Protein AF-A0A496WVK1-F1 (afdb_monomer)

Radius of gyration: 21.75 Å; Cα contacts (8 Å, |Δi|>4): 248; chains: 1; bounding box: 49×42×59 Å

pLDDT: mean 93.52, std 5.77, range [60.56, 98.62]

Foldseek 3Di:
DDPLVVLLVDLVQAQLLVLLVLLCFLPVDCCCLDPPNQAAADDDDDPNSQSPHDPVSSVVSSVSSSVSVVVVVVPRDGPHLQDALVVVQSSVCRSNNHRDDSVVSVVVSVVSVVDPLEAQAADDDDPPDEAEQEAQAPVSVSVVRNCVNNVHHYDYDHPDPDHHPPVVVPPDPPDKDPQFPQVVDRPVDDDDDPDRID

Mean predicted aligned error: 5.7 Å

Secondary structure (DSSP, 8-state):
--HHHHHHHHHHHS-HHHHHHHHHHHH--GGGGSTTS-PPPPPTTS--TTTT--HHHHHHHHHHHHHHHHHHHTTPPPSSSS--HHHHHHHHHHHHTSPPPTTHHHH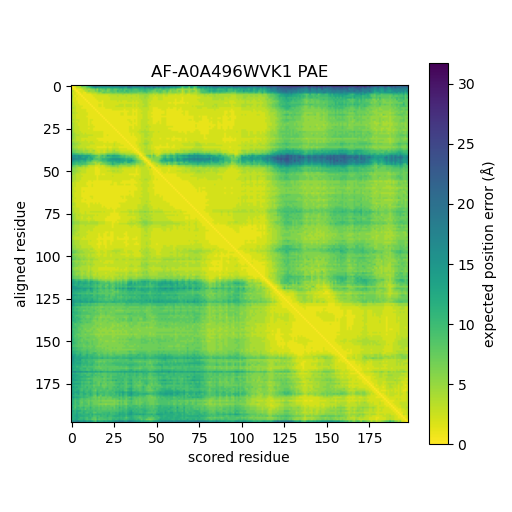HHHHTT-S-SS--SPPP--TT--EEEE--SHHHHHHHHHHHHHT--EEEE-SSSSS-THHHH--STT---SS-TTTSS-TTS----SSS--

Nearest PDB structures (foldseek):
  2ylr-assembly1_A  TM=8.851E-01  e=5.943E-02  Thermobifida fusca
  4d03-assembly1_A  TM=8.735E-01  e=8.481E-02  Thermobifida fusca
  2ylw-assembly1_A  TM=8.736E-01  e=9.549E-02  Thermobifida fusca
  4fwj-assembly1_A  TM=2.756E-01  e=4.164E-02  Homo sapiens

Solvent-accessible surface area (backbone atoms only — not comparable to full-atom values): 11545 Å² total; per-residue (Å²): 132,56,71,67,56,53,50,52,59,51,46,75,73,45,42,40,34,57,44,40,52,50,38,30,28,48,64,53,47,64,65,54,67,32,84,93,55,55,28,43,53,63,76,80,94,63,90,41,45,57,16,81,55,56,70,70,58,50,47,52,53,37,56,51,34,53,53,50,52,51,42,38,76,73,66,47,70,59,60,38,81,75,64,50,43,69,52,42,23,53,50,45,19,31,51,52,33,45,90,52,62,72,75,51,7,60,56,48,36,46,74,72,59,76,41,77,82,55,51,83,58,75,52,93,70,64,92,91,56,66,46,78,38,79,37,40,19,74,66,36,47,55,50,51,54,32,33,55,52,18,64,44,53,67,47,78,47,54,94,58,98,64,62,50,41,68,67,60,77,54,74,57,94,85,62,63,47,94,53,48,41,90,73,66,55,55,86,82,58,80,74,93,70,94,49,64,56,83

Sequence (198 aa):
MTQDTKLAEAVAVANVPTLLMVLVQLTGDKRWLQDPYRVRRAGGTGDNDTGGLDESIQKEIRDAALEAIAAWQAGKPVALPDPSNDELVEMLTVAMGETVPQEYGEMTAAQLGQTPMLWDEKIDVPEGFNVVVIGAGVSGLASAVNLQAAGVPFTVLERRSDVAGVWQDNRYPGAGVDTPNHLYSYSFAPYDWSAYFV

Structure (mmCIF, N/CA/C/O backbone):
data_AF-A0A496WVK1-F1
#
_entry.id   AF-A0A496WVK1-F1
#
loop_
_atom_site.group_PDB
_atom_site.id
_atom_site.type_symbol
_atom_site.label_atom_id
_atom_site.label_alt_id
_atom_site.label_comp_id
_atom_site.label_asym_id
_atom_site.label_entity_id
_atom_site.label_seq_id
_atom_site.pdbx_PDB_ins_code
_atom_site.Cartn_x
_atom_site.Cartn_y
_atom_site.Cartn_z
_atom_site.occupancy
_atom_site.B_iso_or_equiv
_atom_site.auth_seq_id
_atom_site.auth_comp_id
_atom_site.auth_asym_id
_atom_site.auth_atom_id
_atom_site.pdbx_PDB_model_num
ATOM 1 N N . MET A 1 1 ? 24.274 -20.118 -9.160 1.00 60.56 1 MET A N 1
ATOM 2 C CA . MET A 1 1 ? 23.648 -18.904 -9.721 1.00 60.56 1 MET A CA 1
ATOM 3 C C . MET A 1 1 ? 24.138 -17.717 -8.913 1.00 60.56 1 MET A C 1
ATOM 5 O O . MET A 1 1 ? 23.952 -17.739 -7.699 1.00 60.56 1 MET A O 1
ATOM 9 N N . THR A 1 2 ? 24.844 -16.767 -9.531 1.00 83.75 2 THR A N 1
ATOM 10 C CA . THR A 1 2 ? 25.296 -15.547 -8.836 1.00 83.75 2 THR A CA 1
ATOM 11 C C . THR A 1 2 ? 24.099 -14.639 -8.554 1.00 83.75 2 THR A C 1
ATOM 13 O O . THR A 1 2 ? 23.063 -14.782 -9.204 1.00 83.75 2 THR A O 1
ATOM 16 N N . GLN A 1 3 ? 24.223 -13.729 -7.586 1.00 81.56 3 GLN A N 1
ATOM 17 C CA . GLN A 1 3 ? 23.179 -12.749 -7.267 1.00 81.56 3 GLN A CA 1
ATOM 18 C C . GLN A 1 3 ? 22.789 -11.918 -8.501 1.00 81.56 3 GLN A C 1
ATOM 20 O O . GLN A 1 3 ? 21.603 -11.782 -8.783 1.00 81.56 3 GLN A O 1
ATOM 25 N N . ASP A 1 4 ? 23.777 -11.507 -9.298 1.00 82.81 4 ASP A N 1
ATOM 26 C CA . ASP A 1 4 ? 23.571 -10.751 -10.540 1.00 82.81 4 ASP A CA 1
ATOM 27 C C . ASP A 1 4 ? 22.762 -11.535 -11.581 1.00 82.81 4 ASP A C 1
ATOM 29 O O . ASP A 1 4 ? 21.875 -10.985 -12.228 1.00 82.81 4 ASP A O 1
ATOM 33 N N . THR A 1 5 ? 23.011 -12.846 -11.700 1.00 88.88 5 THR A N 1
ATOM 34 C CA . THR A 1 5 ? 22.237 -13.707 -12.610 1.00 88.88 5 THR A CA 1
ATOM 35 C C . THR A 1 5 ? 20.783 -13.803 -12.149 1.00 88.88 5 THR A C 1
ATOM 37 O O . THR A 1 5 ? 19.876 -13.704 -12.968 1.00 88.88 5 THR A O 1
ATOM 40 N N . LYS A 1 6 ? 20.546 -13.929 -10.831 1.00 92.69 6 LYS A N 1
ATOM 41 C CA . LYS A 1 6 ? 19.180 -13.975 -10.285 1.00 92.69 6 LYS A CA 1
ATOM 42 C C . LYS A 1 6 ? 18.420 -12.679 -10.547 1.00 92.69 6 LYS A C 1
ATOM 44 O O . LYS A 1 6 ? 17.241 -12.725 -10.876 1.00 92.69 6 LYS A O 1
ATOM 49 N N . LEU A 1 7 ? 19.086 -11.537 -10.370 1.00 93.25 7 LEU A N 1
ATOM 50 C CA . LEU A 1 7 ? 18.474 -10.233 -10.591 1.00 93.25 7 LEU A CA 1
ATOM 51 C C . LEU A 1 7 ? 18.097 -10.052 -12.065 1.00 93.25 7 LEU A C 1
ATOM 53 O O . LEU A 1 7 ? 16.975 -9.651 -12.356 1.00 93.25 7 LEU A O 1
ATOM 57 N N . ALA A 1 8 ? 18.998 -10.400 -12.986 1.00 94.38 8 ALA A N 1
ATOM 58 C CA . ALA A 1 8 ? 18.724 -10.325 -14.417 1.00 94.38 8 ALA A CA 1
ATOM 59 C C . ALA A 1 8 ? 17.541 -11.218 -14.832 1.00 94.38 8 ALA A C 1
ATOM 61 O O . ALA A 1 8 ? 16.657 -10.763 -15.554 1.00 94.38 8 ALA A O 1
ATOM 62 N N . GLU A 1 9 ? 17.482 -12.459 -14.337 1.00 95.75 9 GLU A N 1
ATOM 63 C CA . GLU A 1 9 ? 16.356 -13.371 -14.583 1.00 95.75 9 GLU A CA 1
ATOM 64 C C . GLU A 1 9 ? 15.035 -12.825 -14.024 1.00 95.75 9 GLU A C 1
ATOM 66 O O . GLU A 1 9 ? 14.008 -12.901 -14.697 1.00 95.75 9 GLU A O 1
ATOM 71 N N . ALA A 1 10 ? 15.057 -12.226 -12.829 1.00 95.50 10 ALA A N 1
ATOM 72 C CA . ALA A 1 10 ? 13.874 -11.619 -12.224 1.00 95.50 10 ALA A CA 1
ATOM 73 C C . ALA A 1 10 ? 13.378 -10.399 -13.019 1.00 95.50 10 ALA A C 1
ATOM 75 O O . ALA A 1 10 ? 12.187 -10.294 -13.305 1.00 95.50 10 ALA A O 1
ATOM 76 N N . VAL A 1 11 ? 14.279 -9.498 -13.427 1.00 96.94 11 VAL A N 1
ATOM 77 C CA . VAL A 1 11 ? 13.929 -8.307 -14.223 1.00 96.94 11 VAL A CA 1
ATOM 78 C C . VAL A 1 11 ? 13.421 -8.696 -15.617 1.00 96.94 11 VAL A C 1
ATOM 80 O O . VAL A 1 11 ? 12.520 -8.044 -16.145 1.00 96.94 11 VAL A O 1
ATOM 83 N N . ALA A 1 12 ? 13.931 -9.784 -16.201 1.00 95.31 12 ALA A N 1
ATOM 84 C CA . ALA A 1 12 ? 13.513 -10.257 -17.521 1.00 95.31 12 ALA A CA 1
ATOM 85 C C . ALA A 1 12 ? 12.020 -10.621 -17.600 1.00 95.31 12 ALA A C 1
ATOM 87 O O . ALA A 1 12 ? 11.415 -10.469 -18.661 1.00 95.31 12 ALA A O 1
ATOM 88 N N . VAL A 1 13 ? 11.430 -11.072 -16.489 1.00 94.62 13 VAL A N 1
ATOM 89 C CA . VAL A 1 13 ? 10.008 -11.449 -16.397 1.00 94.62 13 VAL A CA 1
ATOM 90 C C . VAL A 1 13 ? 9.167 -10.446 -15.607 1.00 94.62 13 VAL A C 1
ATOM 92 O O . VAL A 1 13 ? 7.970 -10.651 -15.443 1.00 94.62 13 VAL A O 1
ATOM 95 N N . ALA A 1 14 ? 9.769 -9.363 -15.113 1.00 96.38 14 ALA A N 1
ATOM 96 C CA . ALA A 1 14 ? 9.057 -8.366 -14.331 1.00 96.38 14 ALA A CA 1
ATOM 97 C C . ALA A 1 14 ? 8.072 -7.548 -15.184 1.00 96.38 14 ALA A C 1
ATOM 99 O O . ALA A 1 14 ? 8.270 -7.328 -16.389 1.00 96.38 14 ALA A O 1
ATOM 100 N N . ASN A 1 15 ? 7.030 -7.071 -14.504 1.00 96.31 15 ASN A N 1
ATOM 101 C CA . ASN A 1 15 ? 5.984 -6.213 -15.041 1.00 96.31 15 ASN A CA 1
ATOM 102 C C . ASN A 1 15 ? 6.563 -4.859 -15.491 1.00 96.31 15 ASN A C 1
ATOM 104 O O . ASN A 1 15 ? 7.097 -4.095 -14.684 1.00 96.31 15 ASN A O 1
ATOM 108 N N . VAL A 1 16 ? 6.457 -4.555 -16.784 1.00 97.31 16 VAL A N 1
ATOM 109 C CA . VAL A 1 16 ? 7.048 -3.361 -17.408 1.00 97.31 16 VAL A CA 1
ATOM 110 C C . VAL A 1 16 ? 6.474 -2.048 -16.847 1.00 97.31 16 VAL A C 1
ATOM 112 O O . VAL A 1 16 ? 7.280 -1.178 -16.506 1.00 97.31 16 VAL A O 1
ATOM 115 N N . PRO A 1 17 ? 5.144 -1.883 -16.674 1.00 96.94 17 PRO A N 1
ATOM 116 C CA . PRO A 1 17 ? 4.585 -0.707 -16.000 1.00 96.94 17 PRO A CA 1
ATOM 117 C C . PRO A 1 17 ? 5.191 -0.446 -14.615 1.00 96.94 17 PRO A C 1
ATOM 119 O O . PRO A 1 17 ? 5.529 0.690 -14.290 1.00 96.94 17 PRO A O 1
ATOM 122 N N . THR A 1 18 ? 5.404 -1.498 -13.821 1.00 96.06 18 THR A N 1
ATOM 123 C CA . THR A 1 18 ? 6.028 -1.382 -12.495 1.00 96.06 18 THR A CA 1
ATOM 124 C C . THR A 1 18 ? 7.499 -0.976 -12.599 1.00 96.06 18 THR A C 1
ATOM 126 O O . THR A 1 18 ? 7.950 -0.097 -11.865 1.00 96.06 18 THR A O 1
ATOM 129 N N . LEU A 1 19 ? 8.256 -1.558 -13.538 1.00 98.12 19 LEU A N 1
ATOM 130 C CA . LEU A 1 19 ? 9.661 -1.195 -13.755 1.00 98.12 19 LEU A CA 1
ATOM 131 C C . LEU A 1 19 ? 9.838 0.278 -14.145 1.00 98.12 19 LEU A C 1
ATOM 133 O O . LEU A 1 19 ? 10.807 0.897 -13.711 1.00 98.12 19 LEU A O 1
ATOM 137 N N . LEU A 1 20 ? 8.906 0.861 -14.907 1.00 98.12 20 LEU A N 1
ATOM 138 C CA . LEU A 1 20 ? 8.919 2.299 -15.197 1.00 98.12 20 LEU A CA 1
ATOM 139 C C . LEU A 1 20 ? 8.825 3.132 -13.914 1.00 98.12 20 LEU A C 1
ATOM 141 O O . LEU A 1 20 ? 9.569 4.096 -13.756 1.00 98.12 20 LEU A O 1
ATOM 145 N N . MET A 1 21 ? 7.962 2.745 -12.971 1.00 97.62 21 MET A N 1
ATOM 146 C CA . MET A 1 21 ? 7.818 3.463 -11.698 1.00 97.62 21 MET A CA 1
ATOM 147 C C . MET A 1 21 ? 9.074 3.337 -10.832 1.00 97.62 21 MET A C 1
ATOM 149 O O . MET A 1 21 ? 9.538 4.328 -10.267 1.00 97.62 21 MET A O 1
ATOM 153 N N . VAL A 1 22 ? 9.673 2.142 -10.799 1.00 97.50 22 VAL A N 1
ATOM 154 C CA . VAL A 1 22 ? 10.958 1.892 -10.128 1.00 97.50 22 VAL A CA 1
ATOM 155 C C . VAL A 1 22 ? 12.064 2.754 -10.739 1.00 97.50 22 VAL A C 1
ATOM 157 O O . VAL A 1 22 ? 12.834 3.373 -10.009 1.00 97.50 22 VAL A O 1
ATOM 160 N N . LEU A 1 23 ? 12.132 2.850 -12.068 1.00 98.50 23 LEU A N 1
ATOM 161 C CA . LEU A 1 23 ? 13.090 3.710 -12.761 1.00 98.50 23 LEU A CA 1
ATOM 162 C C . LEU A 1 23 ? 12.919 5.178 -12.374 1.00 98.50 23 LEU A C 1
ATOM 164 O O . LEU A 1 23 ? 13.911 5.833 -12.052 1.00 98.50 23 LEU A O 1
ATOM 168 N N . VAL A 1 24 ? 11.686 5.686 -12.356 1.00 98.38 24 VAL A N 1
ATOM 169 C CA . VAL A 1 24 ? 11.399 7.065 -11.934 1.00 98.38 24 VAL A CA 1
ATOM 170 C C . VAL A 1 24 ? 11.858 7.299 -10.495 1.00 98.38 24 VAL A C 1
ATOM 172 O O . VAL A 1 24 ? 12.548 8.284 -10.248 1.00 98.38 24 VAL A O 1
ATOM 175 N N . GLN A 1 25 ? 11.572 6.389 -9.560 1.00 97.69 25 GLN A N 1
ATOM 176 C CA . GLN A 1 25 ? 12.007 6.539 -8.165 1.00 97.69 25 GLN A CA 1
ATOM 177 C C . GLN A 1 25 ? 13.529 6.459 -7.996 1.00 97.69 25 GLN A C 1
ATOM 179 O O . GLN A 1 25 ? 14.140 7.323 -7.365 1.00 97.69 25 GLN A O 1
ATOM 184 N N . LEU A 1 26 ? 14.170 5.440 -8.576 1.00 98.38 26 LEU A N 1
ATOM 185 C CA . LEU A 1 26 ? 15.608 5.216 -8.410 1.00 98.38 26 LEU A CA 1
ATOM 186 C C . LEU A 1 26 ? 16.454 6.287 -9.104 1.00 98.38 26 LEU A C 1
ATOM 188 O O . LEU A 1 26 ? 17.534 6.624 -8.619 1.00 98.38 26 LEU A O 1
ATOM 192 N N . THR A 1 27 ? 15.993 6.814 -10.241 1.00 98.25 27 THR A N 1
ATOM 193 C CA . THR A 1 27 ? 16.792 7.724 -11.078 1.00 98.25 27 THR A CA 1
ATOM 194 C C . THR A 1 27 ? 16.335 9.178 -11.035 1.00 98.25 27 THR A C 1
ATOM 196 O O . THR A 1 27 ? 17.141 10.058 -11.329 1.00 98.25 27 THR A O 1
ATOM 199 N N . GLY A 1 28 ? 15.076 9.443 -10.674 1.00 97.75 28 GLY A N 1
ATOM 200 C CA . GLY A 1 28 ? 14.452 10.766 -10.758 1.00 97.75 28 GLY A CA 1
ATOM 201 C C . GLY A 1 28 ? 14.131 11.195 -12.194 1.00 97.75 28 GLY A C 1
ATOM 202 O O . GLY A 1 28 ? 13.670 12.312 -12.420 1.00 97.75 28 GLY A O 1
ATOM 203 N N . ASP A 1 29 ? 14.385 10.334 -13.181 1.00 97.81 29 ASP A N 1
ATOM 204 C CA . ASP A 1 29 ? 14.270 10.673 -14.591 1.00 97.81 29 ASP A CA 1
ATOM 205 C C . ASP A 1 29 ? 12.818 10.566 -1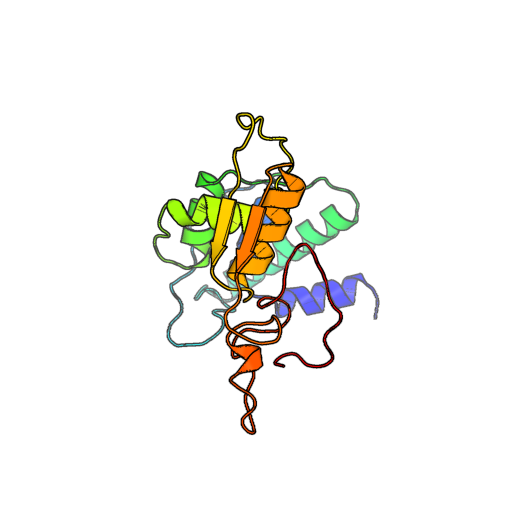5.072 1.00 97.81 29 ASP A C 1
ATOM 207 O O . ASP A 1 29 ? 12.285 9.484 -15.320 1.00 97.81 29 ASP A O 1
ATOM 211 N N . LYS A 1 30 ? 12.162 11.716 -15.230 1.00 97.19 30 LYS A N 1
ATOM 212 C CA . LYS A 1 30 ? 10.762 11.788 -15.669 1.00 97.19 30 LYS A CA 1
ATOM 213 C C . LYS A 1 30 ? 10.573 11.421 -17.147 1.00 97.19 30 LYS A C 1
ATOM 215 O O . LYS A 1 30 ? 9.428 11.303 -17.580 1.00 97.19 30 LYS A O 1
ATOM 220 N N . ARG A 1 31 ? 11.639 11.183 -17.934 1.00 97.50 31 ARG A N 1
ATOM 221 C CA . ARG A 1 31 ? 11.491 10.731 -19.334 1.00 97.50 31 ARG A CA 1
ATOM 222 C C . ARG A 1 31 ? 10.723 9.414 -19.438 1.00 97.50 31 ARG A C 1
ATOM 224 O O . ARG A 1 31 ? 10.000 9.221 -20.406 1.00 97.50 31 ARG A O 1
ATOM 231 N N . TRP A 1 32 ? 10.825 8.554 -18.423 1.00 98.00 32 TRP A N 1
ATOM 232 C CA . TRP A 1 32 ? 10.111 7.276 -18.341 1.00 98.00 32 TRP A CA 1
ATOM 233 C C . TRP A 1 32 ? 8.583 7.427 -18.248 1.00 98.00 32 TRP A C 1
ATOM 235 O O . TRP A 1 32 ? 7.862 6.459 -18.456 1.00 98.00 32 TRP A O 1
ATOM 245 N N . LEU A 1 33 ? 8.078 8.634 -17.969 1.00 97.44 33 LEU A N 1
ATOM 246 C CA . LEU A 1 33 ? 6.646 8.952 -17.942 1.00 97.44 33 LEU A CA 1
ATOM 247 C C . LEU A 1 33 ? 6.119 9.485 -19.287 1.00 97.44 33 LEU A C 1
ATOM 249 O O . LEU A 1 33 ? 4.929 9.767 -19.428 1.00 97.44 33 LEU A O 1
ATOM 253 N N . GLN A 1 34 ? 6.997 9.646 -20.278 1.00 97.12 34 GLN A N 1
ATOM 254 C CA . GLN A 1 34 ? 6.694 10.270 -21.565 1.00 97.12 34 GLN A CA 1
ATOM 255 C C . GLN A 1 34 ? 6.785 9.257 -22.710 1.00 97.12 34 GLN A C 1
ATOM 257 O O . GLN A 1 34 ? 7.263 8.136 -22.538 1.00 97.12 34 GLN A O 1
ATOM 262 N N . ASP A 1 35 ? 6.325 9.646 -23.900 1.00 95.88 35 ASP A N 1
ATOM 263 C CA . ASP A 1 35 ? 6.526 8.831 -25.100 1.00 95.88 35 ASP A CA 1
ATOM 264 C C . ASP A 1 35 ? 8.032 8.616 -25.358 1.00 95.88 35 ASP A C 1
ATOM 266 O O . ASP A 1 35 ? 8.825 9.546 -25.180 1.00 95.88 35 ASP A O 1
ATOM 270 N N . PRO A 1 36 ? 8.453 7.411 -25.785 1.00 96.25 36 PRO A N 1
ATOM 271 C CA . PRO A 1 36 ? 7.626 6.284 -26.231 1.00 96.25 36 PRO A CA 1
ATOM 272 C C . PRO A 1 36 ? 7.240 5.280 -25.120 1.00 96.25 36 PRO A C 1
ATOM 274 O O . PRO A 1 36 ? 6.760 4.192 -25.428 1.00 96.25 36 PRO A O 1
ATOM 277 N N . TYR A 1 37 ? 7.446 5.607 -23.841 1.00 97.00 37 TYR A N 1
ATOM 278 C CA . TYR A 1 37 ? 7.278 4.684 -22.707 1.00 97.00 37 TYR A CA 1
ATOM 279 C C . TYR A 1 37 ? 5.865 4.652 -22.111 1.00 97.00 37 TYR A C 1
ATOM 281 O O . TYR A 1 37 ? 5.611 3.892 -21.176 1.00 97.00 37 TYR A O 1
ATOM 289 N N . ARG A 1 38 ? 4.929 5.460 -22.624 1.00 94.38 38 ARG A N 1
ATOM 290 C CA . ARG A 1 38 ? 3.556 5.501 -22.107 1.00 94.38 38 ARG A CA 1
ATOM 291 C C . ARG A 1 38 ? 2.847 4.166 -22.322 1.00 94.38 38 ARG A C 1
ATOM 293 O O . ARG A 1 38 ? 2.575 3.758 -23.451 1.00 94.38 38 ARG A O 1
ATOM 300 N N . VAL A 1 39 ? 2.505 3.525 -21.210 1.00 93.94 39 VAL A N 1
ATOM 301 C CA . VAL A 1 39 ? 1.770 2.260 -21.169 1.00 93.94 39 VAL A CA 1
ATOM 302 C C . VAL A 1 39 ? 0.366 2.437 -21.744 1.00 93.94 39 VAL A C 1
ATOM 304 O O . VAL A 1 39 ? -0.286 3.472 -21.586 1.00 93.94 39 VAL A O 1
ATOM 307 N N . ARG A 1 40 ? -0.112 1.397 -22.423 1.00 90.81 40 ARG A N 1
ATOM 308 C CA . ARG A 1 40 ? -1.493 1.293 -22.890 1.00 90.81 40 ARG A CA 1
ATOM 309 C C . ARG A 1 40 ? -2.338 0.613 -21.823 1.00 90.81 40 ARG A C 1
ATOM 311 O O . ARG A 1 40 ? -1.885 -0.325 -21.166 1.00 90.81 40 ARG A O 1
ATOM 318 N N . ARG A 1 41 ? -3.588 1.060 -21.701 1.00 84.62 41 ARG A N 1
ATOM 319 C CA . ARG A 1 41 ? -4.567 0.444 -20.807 1.00 84.62 41 ARG A CA 1
ATOM 320 C C . ARG A 1 41 ? -4.656 -1.059 -21.075 1.00 84.62 41 ARG A C 1
ATOM 322 O O . ARG A 1 41 ? -4.808 -1.476 -22.226 1.00 84.62 41 ARG A O 1
ATOM 329 N N . ALA A 1 42 ? -4.582 -1.848 -20.008 1.00 78.38 42 ALA A N 1
ATOM 330 C CA . ALA A 1 42 ? -4.704 -3.294 -20.083 1.00 78.38 42 ALA A CA 1
ATOM 331 C C . ALA A 1 42 ? -6.046 -3.698 -20.718 1.00 78.38 42 ALA A C 1
ATOM 333 O O . ALA A 1 42 ? -7.102 -3.161 -20.377 1.00 78.38 42 ALA A O 1
ATOM 334 N N . GLY A 1 43 ? -6.012 -4.659 -21.641 1.00 74.56 43 GLY A N 1
ATOM 335 C CA . GLY A 1 43 ? -7.214 -5.330 -22.127 1.00 74.56 43 GLY A CA 1
ATOM 336 C C . GLY A 1 43 ? -7.476 -6.601 -21.319 1.00 74.56 43 GLY A C 1
ATOM 337 O O . GLY A 1 43 ? -6.593 -7.448 -21.213 1.00 74.56 43 GLY A O 1
ATOM 338 N N . GLY A 1 44 ? -8.692 -6.773 -20.796 1.00 76.06 44 GLY A N 1
ATOM 339 C CA . GLY A 1 44 ? -9.076 -7.979 -20.050 1.00 76.06 44 GLY A CA 1
ATOM 340 C C . GLY A 1 44 ? -8.597 -7.983 -18.593 1.00 76.06 44 GLY A C 1
ATOM 341 O O . GLY A 1 44 ? -8.414 -6.929 -17.998 1.00 76.06 44 GLY A O 1
ATOM 342 N N . THR A 1 45 ? -8.448 -9.175 -18.009 1.00 72.81 45 THR A N 1
ATOM 343 C CA . THR A 1 45 ? -8.140 -9.386 -16.578 1.00 72.81 45 THR A CA 1
ATOM 344 C C . THR A 1 45 ? -6.693 -9.829 -16.320 1.00 72.81 45 THR A C 1
ATOM 346 O O . THR A 1 45 ? -6.429 -10.451 -15.298 1.00 72.81 45 THR A O 1
ATOM 349 N N . GLY A 1 46 ? -5.779 -9.622 -17.274 1.00 75.69 46 GLY A N 1
ATOM 350 C CA . GLY A 1 46 ? -4.364 -9.990 -17.124 1.00 75.69 46 GLY A CA 1
ATOM 351 C C . GLY A 1 46 ? -3.530 -8.889 -16.462 1.00 75.69 46 GLY A C 1
ATOM 352 O O . GLY A 1 46 ? -3.932 -7.729 -16.459 1.00 75.69 46 GLY A O 1
ATOM 353 N N . ASP A 1 47 ? -2.329 -9.240 -15.996 1.00 78.81 47 ASP A N 1
ATOM 354 C CA . ASP A 1 47 ? -1.447 -8.376 -15.183 1.00 78.81 47 ASP A CA 1
ATOM 355 C C . ASP A 1 47 ? -0.780 -7.213 -15.952 1.00 78.81 47 ASP A C 1
ATOM 357 O O . ASP A 1 47 ? -0.030 -6.419 -15.388 1.00 78.81 47 ASP A O 1
ATOM 361 N N . ASN A 1 48 ? -1.066 -7.074 -17.252 1.00 88.00 48 ASN A N 1
ATOM 362 C CA . ASN A 1 48 ? -0.492 -6.051 -18.135 1.00 88.00 48 ASN A CA 1
ATOM 363 C C . ASN A 1 48 ? 1.049 -6.033 -18.153 1.00 88.00 48 ASN A C 1
ATOM 365 O O . ASN A 1 48 ? 1.663 -4.970 -18.243 1.00 88.00 48 ASN A O 1
ATOM 369 N N . ASP A 1 49 ? 1.680 -7.209 -18.103 1.00 91.81 49 ASP A N 1
ATOM 370 C CA . ASP A 1 49 ? 3.136 -7.347 -17.942 1.00 91.81 49 ASP A CA 1
ATOM 371 C C . ASP A 1 49 ? 3.977 -6.602 -18.975 1.00 91.81 49 ASP A C 1
ATOM 373 O O . ASP A 1 49 ? 5.103 -6.204 -18.684 1.00 91.81 49 ASP A O 1
ATOM 377 N N . THR A 1 50 ? 3.447 -6.391 -20.177 1.00 93.81 50 THR A N 1
ATOM 378 C CA . THR A 1 50 ? 4.144 -5.700 -21.269 1.00 93.81 50 THR A CA 1
ATOM 379 C C . THR A 1 50 ? 3.871 -4.199 -21.309 1.00 93.81 50 THR A C 1
ATOM 381 O O . THR A 1 50 ? 4.534 -3.475 -22.051 1.00 93.81 50 THR A O 1
ATOM 384 N N . GLY A 1 51 ? 2.846 -3.728 -20.592 1.00 93.38 51 GLY A N 1
ATOM 385 C CA . GLY A 1 51 ? 2.306 -2.378 -20.732 1.00 93.38 51 GLY A CA 1
ATOM 386 C C . GLY A 1 51 ? 1.769 -2.053 -22.135 1.00 93.38 51 GLY A C 1
ATOM 387 O O . GLY A 1 51 ? 1.599 -0.885 -22.480 1.00 93.38 51 GLY A O 1
ATOM 388 N N . GLY A 1 52 ? 1.569 -3.061 -22.992 1.00 93.69 52 GLY A N 1
ATOM 389 C CA . GLY A 1 52 ? 1.195 -2.869 -24.396 1.00 93.69 52 GLY A CA 1
ATOM 390 C C . GLY A 1 52 ? 2.258 -2.169 -25.258 1.00 93.69 52 GLY A C 1
ATOM 391 O O . GLY A 1 52 ? 1.906 -1.648 -26.322 1.00 93.69 52 GLY A O 1
ATOM 392 N N . LEU A 1 53 ? 3.517 -2.141 -24.802 1.00 95.31 53 LEU A N 1
ATOM 393 C CA . LEU A 1 53 ? 4.668 -1.545 -25.487 1.00 95.31 53 LEU A CA 1
ATOM 394 C C . LEU A 1 53 ? 5.347 -2.544 -26.436 1.00 95.31 53 LEU A C 1
ATOM 396 O O . LEU A 1 53 ? 5.258 -3.757 -26.243 1.00 95.31 53 LEU A O 1
ATOM 400 N N . ASP A 1 54 ? 6.070 -2.041 -27.436 1.00 96.75 54 ASP A N 1
ATOM 401 C CA . ASP A 1 54 ? 6.839 -2.881 -28.362 1.00 96.75 54 ASP A CA 1
ATOM 402 C C . ASP A 1 54 ? 8.006 -3.583 -27.644 1.00 96.75 54 ASP A C 1
ATOM 404 O O . ASP A 1 54 ? 8.597 -3.036 -26.711 1.00 96.75 54 ASP A O 1
ATOM 408 N N . GLU A 1 55 ? 8.380 -4.787 -28.092 1.00 96.88 55 GLU A N 1
ATOM 409 C CA . GLU A 1 55 ? 9.409 -5.616 -27.436 1.00 96.88 55 GLU A CA 1
ATOM 410 C C . GLU A 1 55 ? 10.757 -4.898 -27.271 1.00 96.88 55 GLU A C 1
ATOM 412 O O . GLU A 1 55 ? 11.434 -5.076 -26.258 1.00 96.88 55 GLU A O 1
ATOM 417 N N . SER A 1 56 ? 11.142 -4.050 -28.231 1.00 97.88 56 SER A N 1
ATOM 418 C CA . SER A 1 56 ? 12.374 -3.259 -28.140 1.00 97.88 56 SER A CA 1
ATOM 419 C C . SER A 1 56 ? 12.329 -2.239 -27.003 1.00 97.88 56 SER A C 1
ATOM 421 O O . SER A 1 56 ? 13.326 -2.070 -26.306 1.00 97.88 56 SER A O 1
ATOM 423 N N . ILE A 1 57 ? 11.172 -1.604 -26.781 1.00 98.06 57 ILE A N 1
ATOM 424 C CA . ILE A 1 57 ? 10.964 -0.639 -25.693 1.00 98.06 57 ILE A CA 1
ATOM 425 C C . ILE A 1 57 ? 10.924 -1.379 -24.354 1.00 98.06 57 ILE A C 1
ATOM 427 O O . ILE A 1 57 ? 11.568 -0.961 -23.397 1.00 98.06 57 ILE A O 1
ATOM 431 N N . GLN A 1 58 ? 10.231 -2.522 -24.288 1.00 98.00 58 GLN A N 1
ATOM 432 C CA . GLN A 1 58 ? 10.232 -3.363 -23.088 1.00 98.00 58 GLN A CA 1
ATOM 433 C C . GLN A 1 58 ? 11.655 -3.788 -22.703 1.00 98.00 58 GLN A C 1
ATOM 435 O O . GLN A 1 58 ? 12.010 -3.774 -21.524 1.00 98.00 58 GLN A O 1
ATOM 440 N N . LYS A 1 59 ? 12.482 -4.152 -23.693 1.00 97.75 59 LYS A N 1
ATOM 441 C CA . LYS A 1 59 ? 13.884 -4.504 -23.466 1.00 97.75 59 LYS A CA 1
ATOM 442 C C . LYS A 1 59 ? 14.681 -3.314 -22.929 1.00 97.75 59 LYS A C 1
ATOM 444 O O . LYS A 1 59 ? 15.400 -3.485 -21.953 1.00 97.75 59 LYS A O 1
ATOM 449 N N . GLU A 1 60 ? 14.530 -2.133 -23.524 1.00 98.31 60 GLU A N 1
ATOM 450 C CA . GLU A 1 60 ? 15.195 -0.911 -23.053 1.00 98.31 60 GLU A CA 1
ATOM 451 C C . GLU A 1 60 ? 14.843 -0.593 -21.592 1.00 98.31 60 GLU A C 1
ATOM 453 O O . GLU A 1 60 ? 15.738 -0.340 -20.786 1.00 98.31 60 GLU A O 1
ATOM 458 N N . ILE A 1 61 ? 13.561 -0.690 -21.223 1.00 98.50 61 ILE A N 1
ATOM 459 C CA . ILE A 1 61 ? 13.094 -0.482 -19.844 1.00 98.50 61 ILE A CA 1
ATOM 460 C C . ILE A 1 61 ? 13.727 -1.504 -18.892 1.00 98.50 61 ILE A C 1
ATOM 462 O O . ILE A 1 61 ? 14.216 -1.136 -17.826 1.00 98.50 61 ILE A O 1
ATOM 466 N N . ARG A 1 62 ? 13.742 -2.789 -19.263 1.00 98.31 62 ARG A N 1
ATOM 467 C CA . ARG A 1 62 ? 1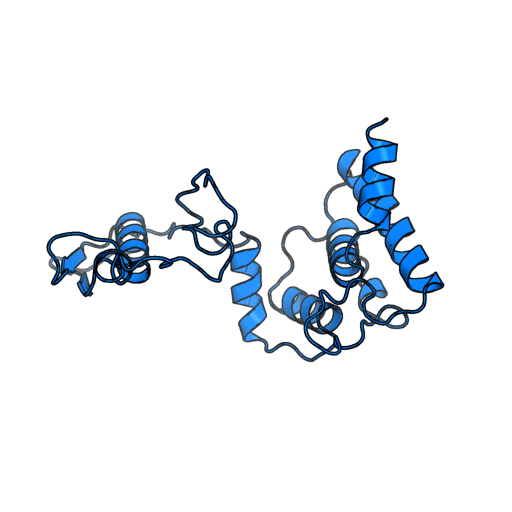4.325 -3.859 -18.436 1.00 98.31 62 ARG A CA 1
ATOM 468 C C . ARG A 1 62 ? 15.833 -3.701 -18.259 1.00 98.31 62 ARG A C 1
ATOM 470 O O . ARG A 1 62 ? 16.318 -3.838 -17.140 1.00 98.31 62 ARG A O 1
ATOM 477 N N . ASP A 1 63 ? 16.560 -3.382 -19.328 1.00 98.25 63 ASP A N 1
ATOM 478 C CA . ASP A 1 63 ? 18.004 -3.139 -19.272 1.00 98.25 63 ASP A CA 1
ATOM 479 C C . ASP A 1 63 ? 18.312 -1.947 -18.345 1.00 98.25 63 ASP A C 1
ATOM 481 O O . ASP A 1 63 ? 19.161 -2.048 -17.457 1.00 98.25 63 ASP A O 1
ATOM 485 N N . ALA A 1 64 ? 17.569 -0.843 -18.490 1.00 98.62 64 ALA A N 1
ATOM 486 C CA . ALA A 1 64 ? 17.727 0.336 -17.644 1.00 98.62 64 ALA A CA 1
ATOM 487 C C . ALA A 1 64 ? 17.368 0.055 -16.177 1.00 98.62 64 ALA A C 1
ATOM 489 O O . ALA A 1 64 ? 18.055 0.520 -15.267 1.00 98.62 64 ALA A O 1
ATOM 490 N N . ALA A 1 65 ? 16.297 -0.705 -15.926 1.00 98.50 65 ALA A N 1
ATOM 491 C CA . ALA A 1 65 ? 15.884 -1.058 -14.572 1.00 98.50 65 ALA A CA 1
ATOM 492 C C . ALA A 1 65 ? 16.922 -1.958 -13.894 1.00 98.50 65 ALA A C 1
ATOM 494 O O . ALA A 1 65 ? 17.244 -1.744 -12.727 1.00 98.50 65 ALA A O 1
ATOM 495 N N . LEU A 1 66 ? 17.493 -2.919 -14.628 1.00 98.25 66 LEU A N 1
ATOM 496 C CA . LEU A 1 66 ? 18.577 -3.763 -14.135 1.00 98.25 66 LEU A CA 1
ATOM 497 C C . LEU A 1 66 ? 19.785 -2.919 -13.703 1.00 98.25 66 LEU A C 1
ATOM 499 O O . LEU A 1 66 ? 20.298 -3.111 -12.601 1.00 98.25 66 LEU A O 1
ATOM 503 N N . GLU A 1 67 ? 20.200 -1.956 -14.530 1.00 98.12 67 GLU A N 1
ATOM 504 C CA . GLU A 1 67 ? 21.291 -1.032 -14.202 1.00 98.12 67 GLU A CA 1
ATOM 505 C C . GLU A 1 67 ? 20.965 -0.174 -12.968 1.00 98.12 67 GLU A C 1
ATOM 507 O O . GLU A 1 67 ? 21.778 -0.069 -12.046 1.00 98.12 67 GLU A O 1
ATOM 512 N N . ALA A 1 68 ? 19.763 0.407 -12.912 1.00 98.44 68 ALA A N 1
ATOM 513 C CA . ALA A 1 68 ? 19.340 1.262 -11.806 1.00 98.44 68 ALA A CA 1
ATOM 514 C C . ALA A 1 68 ? 19.258 0.499 -10.474 1.00 98.44 68 ALA A C 1
ATOM 516 O O . ALA A 1 68 ? 19.746 0.993 -9.454 1.00 98.44 68 ALA A O 1
ATOM 517 N N . ILE A 1 69 ? 18.694 -0.715 -10.479 1.00 98.00 69 ILE A N 1
ATOM 518 C CA . ILE A 1 69 ? 18.599 -1.572 -9.290 1.00 98.00 69 ILE A CA 1
ATOM 519 C C . ILE A 1 69 ? 19.995 -2.004 -8.833 1.00 98.00 69 ILE A C 1
ATOM 521 O O . ILE A 1 69 ? 20.282 -1.952 -7.637 1.00 98.00 69 ILE A O 1
ATOM 525 N N . ALA A 1 70 ? 20.884 -2.379 -9.758 1.00 96.62 70 ALA A N 1
ATOM 526 C CA . ALA A 1 70 ? 22.264 -2.728 -9.425 1.00 96.62 70 ALA A CA 1
ATOM 527 C C . ALA A 1 70 ? 23.021 -1.537 -8.810 1.00 96.62 70 ALA A C 1
ATOM 529 O O . ALA A 1 70 ? 23.712 -1.693 -7.802 1.00 96.62 70 ALA A O 1
ATOM 530 N N . ALA A 1 71 ? 22.850 -0.329 -9.357 1.00 97.81 71 ALA A N 1
ATOM 531 C CA . ALA A 1 71 ? 23.448 0.883 -8.804 1.00 97.81 71 ALA A CA 1
ATOM 532 C C . ALA A 1 71 ? 22.918 1.201 -7.396 1.00 97.81 71 ALA A C 1
ATOM 534 O O . ALA A 1 71 ? 23.696 1.572 -6.514 1.00 97.81 71 ALA A O 1
ATOM 535 N N . TRP A 1 72 ? 21.615 1.027 -7.166 1.00 97.94 72 TRP A N 1
ATOM 536 C CA . TRP A 1 72 ? 21.006 1.180 -5.844 1.00 97.94 72 TRP A CA 1
ATOM 537 C C . TRP A 1 72 ? 21.549 0.155 -4.839 1.00 97.94 72 TRP A C 1
ATOM 539 O O . TRP A 1 72 ? 21.966 0.535 -3.746 1.00 97.94 72 TRP A O 1
ATOM 549 N N . GLN A 1 73 ? 21.660 -1.121 -5.226 1.00 96.12 73 GLN A N 1
ATOM 550 C CA . GLN A 1 73 ? 22.286 -2.162 -4.397 1.00 96.12 73 GLN A CA 1
ATOM 551 C C . GLN A 1 73 ? 23.762 -1.863 -4.085 1.00 96.12 73 GLN A C 1
ATOM 553 O O . GLN A 1 73 ? 24.247 -2.221 -3.013 1.00 96.12 73 GLN A O 1
ATOM 558 N N . ALA A 1 74 ? 24.464 -1.169 -4.985 1.00 96.88 74 ALA A N 1
ATOM 559 C CA . ALA A 1 74 ? 25.827 -0.681 -4.775 1.00 96.88 74 ALA A CA 1
ATOM 560 C C . ALA A 1 74 ? 25.910 0.600 -3.913 1.00 96.88 74 ALA A C 1
ATOM 562 O O . ALA A 1 74 ? 27.004 1.122 -3.697 1.00 96.88 74 ALA A O 1
ATOM 563 N N . GLY A 1 75 ? 24.781 1.107 -3.407 1.00 97.62 75 GLY A N 1
ATOM 564 C CA . GLY A 1 75 ? 24.713 2.237 -2.478 1.00 97.62 75 GLY A CA 1
ATOM 565 C C . GLY A 1 75 ? 24.362 3.583 -3.111 1.00 97.62 75 GLY A C 1
ATOM 566 O O . GLY A 1 75 ? 24.434 4.603 -2.423 1.00 97.62 75 GLY A O 1
ATOM 567 N N . LYS A 1 76 ? 23.973 3.630 -4.394 1.00 98.00 76 LYS A N 1
ATOM 568 C CA . LYS A 1 76 ? 23.420 4.857 -4.985 1.00 98.00 76 LYS A CA 1
ATOM 569 C C . LYS A 1 76 ? 22.096 5.205 -4.278 1.00 98.00 76 LYS A C 1
ATOM 571 O O . LYS A 1 76 ? 21.209 4.352 -4.240 1.00 98.00 76 LYS A O 1
ATOM 576 N N . PRO A 1 77 ? 21.928 6.426 -3.737 1.00 98.06 77 PRO A N 1
ATOM 577 C CA . PRO A 1 77 ? 20.672 6.827 -3.111 1.00 98.06 77 PRO A CA 1
ATOM 578 C C . PRO A 1 77 ? 19.501 6.799 -4.096 1.00 98.06 77 PRO A C 1
ATOM 580 O O . PRO A 1 77 ? 19.678 7.092 -5.281 1.00 98.06 77 PRO A O 1
ATOM 583 N N . VAL A 1 78 ? 18.305 6.495 -3.587 1.00 97.94 78 VAL A N 1
ATOM 584 C CA . VAL A 1 78 ? 17.050 6.659 -4.332 1.00 97.94 78 VAL A CA 1
ATOM 585 C C . VAL A 1 78 ? 16.842 8.150 -4.586 1.00 97.94 78 VAL A C 1
ATOM 587 O O . VAL A 1 78 ? 16.914 8.949 -3.654 1.00 97.94 78 VAL A O 1
ATOM 590 N N . ALA A 1 79 ? 16.630 8.530 -5.845 1.00 98.00 79 ALA A N 1
ATOM 591 C CA . ALA A 1 79 ? 16.509 9.934 -6.227 1.00 98.00 79 ALA A CA 1
ATOM 592 C C . ALA A 1 79 ? 15.183 10.561 -5.770 1.00 98.00 79 ALA A C 1
ATOM 594 O O . ALA A 1 79 ? 15.162 11.727 -5.383 1.00 98.00 79 ALA A O 1
ATOM 595 N N . LEU A 1 80 ? 14.098 9.783 -5.795 1.00 96.44 80 LEU A N 1
ATOM 596 C CA . LEU A 1 80 ? 12.763 10.188 -5.361 1.00 96.44 80 LEU A CA 1
ATOM 597 C C . LEU A 1 80 ? 12.212 9.145 -4.367 1.00 96.44 80 LEU A C 1
ATOM 599 O O . LEU A 1 80 ? 11.437 8.278 -4.771 1.00 96.44 80 LEU A O 1
ATOM 603 N N . PRO A 1 81 ? 12.674 9.163 -3.098 1.00 94.44 81 PRO A N 1
ATOM 604 C CA . PRO A 1 81 ? 12.298 8.162 -2.096 1.00 94.44 81 PRO A CA 1
ATOM 605 C C . PRO A 1 81 ? 10.816 8.244 -1.714 1.00 94.44 81 PRO A C 1
ATOM 607 O O . PRO A 1 81 ? 10.156 7.212 -1.658 1.00 94.44 81 PRO A O 1
ATOM 610 N N . ASP A 1 82 ? 10.290 9.462 -1.565 1.00 94.94 82 ASP A N 1
ATOM 611 C CA . ASP A 1 82 ? 8.896 9.730 -1.205 1.00 94.94 82 ASP A CA 1
ATOM 612 C C . ASP A 1 82 ? 8.276 10.690 -2.238 1.00 94.94 82 ASP A C 1
ATOM 614 O O . ASP A 1 82 ? 8.288 11.908 -2.032 1.00 94.94 82 ASP A O 1
ATOM 618 N N . PRO A 1 83 ? 7.814 10.187 -3.403 1.00 96.06 83 PRO A N 1
ATOM 619 C CA . PRO A 1 83 ? 7.119 11.019 -4.381 1.00 96.06 83 PRO A CA 1
ATOM 620 C C . PRO A 1 83 ? 5.907 11.711 -3.754 1.00 96.06 83 PRO A C 1
ATOM 622 O O . PRO A 1 83 ? 5.140 11.078 -3.032 1.00 96.06 83 PRO A O 1
ATOM 625 N N . SER A 1 84 ? 5.700 12.986 -4.078 1.00 96.44 84 SER A N 1
ATOM 626 C CA . SER A 1 84 ? 4.510 13.725 -3.642 1.00 96.44 84 SER A CA 1
ATOM 627 C C . SER A 1 84 ? 3.216 13.115 -4.197 1.00 96.44 84 SER A C 1
ATOM 629 O O . SER A 1 84 ? 3.234 12.412 -5.207 1.00 96.44 84 SER A O 1
ATOM 631 N N . ASN A 1 85 ? 2.066 13.437 -3.593 1.00 96.56 85 ASN A N 1
ATOM 632 C CA . ASN A 1 85 ? 0.759 12.959 -4.068 1.00 96.56 85 ASN A CA 1
ATOM 633 C C . ASN A 1 85 ? 0.530 13.244 -5.566 1.00 96.56 85 ASN A C 1
ATOM 635 O O . ASN A 1 85 ? 0.031 12.375 -6.276 1.00 96.56 85 ASN A O 1
ATOM 639 N N . ASP A 1 86 ? 0.938 14.419 -6.057 1.00 97.12 86 ASP A N 1
ATOM 640 C CA . ASP A 1 86 ? 0.828 14.790 -7.476 1.00 97.12 86 ASP A CA 1
ATOM 641 C C . ASP A 1 86 ? 1.716 13.909 -8.365 1.00 97.12 86 ASP A C 1
ATOM 643 O O . ASP A 1 86 ? 1.292 13.453 -9.428 1.00 97.12 86 ASP A O 1
ATOM 647 N N . GLU A 1 87 ? 2.938 13.620 -7.917 1.00 97.25 87 GLU A N 1
ATOM 648 C CA . GLU A 1 87 ? 3.851 12.734 -8.637 1.00 97.25 87 GLU A CA 1
ATOM 649 C C . GLU A 1 87 ? 3.359 11.291 -8.638 1.00 97.25 87 GLU A C 1
ATOM 651 O O . GLU A 1 87 ? 3.476 10.622 -9.659 1.00 97.25 87 GLU A O 1
ATOM 656 N N . LEU A 1 88 ? 2.777 10.816 -7.534 1.00 97.38 88 LEU A N 1
ATOM 657 C CA . LEU A 1 88 ? 2.154 9.495 -7.469 1.00 97.38 88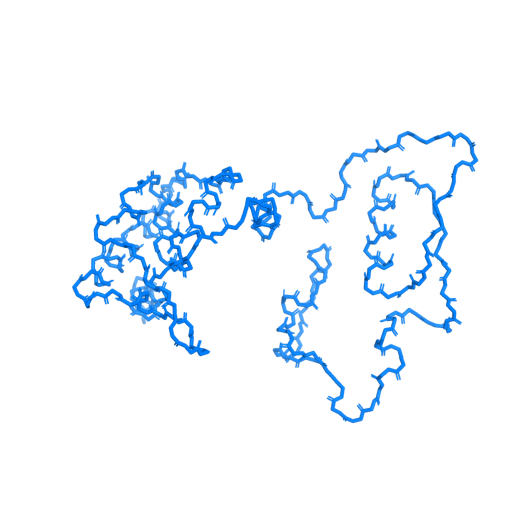 LEU A CA 1
ATOM 658 C C . LEU A 1 88 ? 0.985 9.394 -8.449 1.00 97.38 88 LEU A C 1
ATOM 660 O O . LEU A 1 88 ? 0.884 8.403 -9.166 1.00 97.38 88 LEU A O 1
ATOM 664 N N . VAL A 1 89 ? 0.138 10.419 -8.544 1.00 97.81 89 VAL A N 1
ATOM 665 C CA . VAL A 1 89 ? -0.972 10.452 -9.511 1.00 97.81 89 VAL A CA 1
ATOM 666 C C . VAL A 1 89 ? -0.457 10.469 -10.953 1.00 97.81 89 VAL A C 1
ATOM 668 O O . VAL A 1 89 ? -0.994 9.747 -11.798 1.00 97.81 89 VAL A O 1
ATOM 671 N N . GLU A 1 90 ? 0.595 11.236 -11.251 1.00 97.56 90 GLU A N 1
ATOM 672 C CA . GLU A 1 90 ? 1.245 11.245 -12.570 1.00 97.56 90 GLU A CA 1
ATOM 673 C C . GLU A 1 90 ? 1.801 9.856 -12.921 1.00 97.56 90 GLU A C 1
ATOM 675 O O . GLU A 1 90 ? 1.503 9.299 -13.982 1.00 97.56 90 GLU A O 1
ATOM 680 N N . MET A 1 91 ? 2.565 9.275 -11.997 1.00 97.50 91 MET A N 1
ATOM 681 C CA . MET A 1 91 ? 3.164 7.950 -12.106 1.00 97.50 91 MET A CA 1
ATOM 682 C C . MET A 1 91 ? 2.104 6.870 -12.342 1.00 97.50 91 MET A C 1
ATOM 684 O O . MET A 1 91 ? 2.191 6.115 -13.311 1.00 97.50 91 MET A O 1
ATOM 688 N N . LEU A 1 92 ? 1.055 6.838 -11.519 1.00 95.62 92 LEU A N 1
ATOM 689 C CA . LEU A 1 92 ? -0.046 5.887 -11.653 1.00 95.62 92 LEU A CA 1
ATOM 690 C C . LEU A 1 92 ? -0.834 6.093 -12.943 1.00 95.62 92 LEU A C 1
ATOM 692 O O . LEU A 1 92 ? -1.196 5.116 -13.591 1.00 95.62 92 LEU A O 1
ATOM 696 N N . THR A 1 93 ? -1.060 7.340 -13.361 1.00 95.69 93 THR A N 1
ATOM 697 C CA . THR A 1 93 ? -1.725 7.636 -14.637 1.00 95.69 93 THR A CA 1
ATOM 698 C C . THR A 1 93 ? -0.965 7.021 -15.812 1.00 95.69 93 THR A C 1
ATOM 700 O O . THR A 1 93 ? -1.570 6.472 -16.736 1.00 95.69 93 THR A O 1
ATOM 703 N N . VAL A 1 94 ? 0.370 7.072 -15.776 1.00 95.56 94 VAL A N 1
ATOM 704 C CA . VAL A 1 94 ? 1.199 6.395 -16.776 1.00 95.56 94 VAL A CA 1
ATOM 705 C C . VAL A 1 94 ? 1.119 4.884 -16.609 1.00 95.56 94 VAL A C 1
ATOM 707 O O . VAL A 1 94 ? 0.812 4.211 -17.584 1.00 95.56 94 VAL A O 1
ATOM 710 N N . ALA A 1 95 ? 1.339 4.344 -15.408 1.00 94.06 95 ALA A N 1
ATOM 711 C CA . ALA A 1 95 ? 1.378 2.899 -15.168 1.00 94.06 95 ALA A CA 1
ATOM 712 C C . ALA A 1 95 ? 0.058 2.185 -15.519 1.00 94.06 95 ALA A C 1
ATOM 714 O O . ALA A 1 95 ? 0.075 1.066 -16.031 1.00 94.06 95 ALA A O 1
ATOM 715 N N . MET A 1 96 ? -1.080 2.843 -15.291 1.00 91.94 96 MET A N 1
ATOM 716 C CA . MET A 1 96 ? -2.412 2.308 -15.584 1.00 91.94 96 MET A CA 1
ATOM 717 C C . MET A 1 96 ? -2.838 2.521 -17.044 1.00 91.94 96 MET A C 1
ATOM 719 O O . MET A 1 96 ? -3.766 1.868 -17.524 1.00 91.94 96 MET A O 1
ATOM 723 N N . GLY A 1 97 ? -2.175 3.428 -17.769 1.00 92.81 97 GLY A N 1
ATOM 724 C CA . GLY A 1 97 ? -2.566 3.813 -19.125 1.00 92.81 97 GLY A CA 1
ATOM 725 C C . GLY A 1 97 ? -3.921 4.532 -19.195 1.00 92.81 97 GLY A C 1
ATOM 726 O O . GLY A 1 97 ? -4.548 4.559 -20.256 1.00 92.81 97 GLY A O 1
ATOM 727 N N . GLU A 1 98 ? -4.390 5.096 -18.080 1.00 93.06 98 GLU A N 1
ATOM 728 C CA . GLU A 1 98 ? -5.621 5.883 -17.965 1.00 93.06 98 GLU A CA 1
ATOM 729 C C . GLU A 1 98 ? -5.488 6.949 -16.871 1.00 93.06 98 GLU A C 1
ATOM 731 O O . GLU A 1 98 ? -4.643 6.836 -15.989 1.00 93.06 98 GLU A O 1
ATOM 736 N N . THR A 1 99 ? -6.300 8.007 -16.934 1.00 94.62 99 THR A N 1
ATOM 737 C CA . THR A 1 99 ? -6.259 9.091 -15.942 1.00 94.62 99 THR A CA 1
ATOM 738 C C . THR A 1 99 ? -6.668 8.584 -14.566 1.00 94.62 99 THR A C 1
ATOM 740 O O . THR A 1 99 ? -7.797 8.132 -14.380 1.00 94.62 99 THR A O 1
ATOM 743 N N . VAL A 1 100 ? -5.763 8.726 -13.600 1.00 95.31 100 VAL A N 1
ATOM 744 C CA . VAL A 1 100 ? -6.018 8.399 -12.198 1.00 95.31 100 VAL A CA 1
ATOM 745 C C . VAL A 1 100 ? -6.526 9.651 -11.466 1.00 95.31 100 VAL A C 1
ATOM 747 O O . VAL A 1 100 ? -5.931 10.719 -11.620 1.00 95.31 100 VAL A O 1
ATOM 750 N N . PRO A 1 101 ? -7.635 9.567 -10.706 1.00 97.25 101 PRO A N 1
ATOM 751 C CA . PRO A 1 101 ? -8.135 10.690 -9.914 1.00 97.25 101 PRO A CA 1
ATOM 752 C C . PRO A 1 101 ? -7.160 11.139 -8.817 1.00 97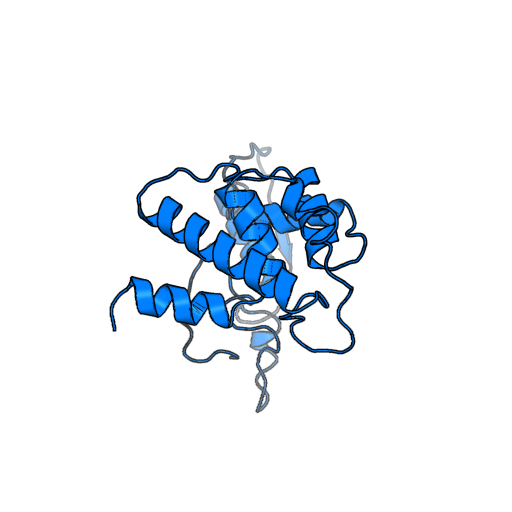.25 101 PRO A C 1
ATOM 754 O O . PRO A 1 101 ? -6.365 10.352 -8.305 1.00 97.25 101 PRO A O 1
ATOM 757 N N . GLN A 1 102 ? -7.249 12.409 -8.424 1.00 95.50 102 GLN A N 1
ATOM 758 C CA . GLN A 1 102 ? -6.280 13.050 -7.532 1.00 95.50 102 GLN A CA 1
ATOM 759 C C . GLN A 1 102 ? -6.250 12.436 -6.121 1.00 95.50 102 GLN A C 1
ATOM 761 O O . GLN A 1 102 ? -5.198 12.356 -5.490 1.00 95.50 102 GLN A O 1
ATOM 766 N N . GLU A 1 103 ? -7.395 11.968 -5.631 1.00 93.19 103 GLU A N 1
ATOM 767 C CA . GLU A 1 103 ? -7.553 11.329 -4.322 1.00 93.19 103 GLU A CA 1
ATOM 768 C C . GLU A 1 103 ? -6.730 10.038 -4.165 1.00 93.19 103 GLU A C 1
ATOM 770 O O . GLU A 1 103 ? -6.421 9.631 -3.045 1.00 93.19 103 GLU A O 1
ATOM 775 N N . TYR A 1 104 ? -6.310 9.413 -5.270 1.00 93.75 104 TYR A N 1
ATOM 776 C CA . TYR A 1 104 ? -5.453 8.228 -5.223 1.00 93.75 104 TYR A CA 1
ATOM 777 C C . TYR A 1 104 ? -4.022 8.556 -4.794 1.00 93.75 104 TYR A C 1
ATOM 779 O O . TYR A 1 104 ? -3.324 7.649 -4.347 1.00 93.75 104 TYR A O 1
ATOM 787 N N . GLY A 1 105 ? -3.581 9.815 -4.889 1.00 95.00 105 GLY A N 1
ATOM 788 C CA . GLY A 1 105 ? -2.242 10.220 -4.460 1.00 95.00 105 GLY A CA 1
ATOM 789 C C . GLY A 1 105 ? -2.010 9.947 -2.975 1.00 95.00 105 GLY A C 1
ATOM 790 O O . GLY A 1 105 ? -1.081 9.226 -2.624 1.00 95.00 105 GLY A O 1
ATOM 791 N N . GLU A 1 106 ? -2.909 10.432 -2.114 1.00 91.75 106 GLU A N 1
ATOM 792 C CA . GLU A 1 106 ? -2.832 10.224 -0.659 1.00 91.75 106 GLU A CA 1
ATOM 793 C C . GLU A 1 106 ? -2.957 8.740 -0.290 1.00 91.75 106 GLU A C 1
ATOM 795 O O . GLU A 1 106 ? -2.170 8.218 0.499 1.00 91.75 106 GLU A O 1
ATOM 800 N N . MET A 1 107 ? -3.902 8.032 -0.916 1.00 90.00 107 MET A N 1
ATOM 801 C CA . MET A 1 107 ? -4.077 6.596 -0.692 1.00 90.00 107 MET A CA 1
ATOM 802 C C . MET A 1 107 ? -2.816 5.805 -1.065 1.00 90.00 107 MET A C 1
ATOM 804 O O . MET A 1 107 ? -2.416 4.896 -0.339 1.00 90.00 107 MET A O 1
ATOM 808 N N . THR A 1 108 ? -2.173 6.156 -2.178 1.00 92.50 108 THR A N 1
ATOM 809 C CA . THR A 1 108 ? -0.958 5.483 -2.650 1.00 92.50 108 THR A CA 1
ATOM 810 C C . THR A 1 108 ? 0.233 5.817 -1.765 1.00 92.50 108 THR A C 1
ATOM 812 O O . THR A 1 108 ? 0.992 4.916 -1.420 1.00 92.50 108 THR A O 1
ATOM 815 N N . ALA A 1 109 ? 0.376 7.073 -1.335 1.00 92.44 109 ALA A N 1
ATOM 816 C CA . ALA A 1 109 ? 1.407 7.470 -0.381 1.00 92.44 109 ALA A CA 1
ATOM 817 C C . ALA A 1 109 ? 1.301 6.639 0.909 1.00 92.44 109 ALA A C 1
ATOM 819 O O . ALA A 1 109 ? 2.298 6.089 1.384 1.00 92.44 109 ALA A O 1
ATOM 820 N N . ALA A 1 110 ? 0.079 6.453 1.418 1.00 86.69 110 ALA A N 1
ATOM 821 C CA . ALA A 1 110 ? -0.173 5.609 2.581 1.00 86.69 110 ALA A CA 1
ATOM 822 C C . ALA A 1 110 ? 0.163 4.129 2.331 1.00 86.69 110 ALA A C 1
ATOM 824 O O . ALA A 1 110 ? 0.799 3.491 3.170 1.00 86.69 110 ALA A O 1
ATOM 825 N N . GLN A 1 111 ? -0.199 3.581 1.166 1.00 86.69 111 GLN A N 1
ATOM 826 C CA . GLN A 1 111 ? 0.147 2.204 0.779 1.00 86.69 111 GLN A CA 1
ATOM 827 C C . GLN A 1 111 ? 1.658 1.983 0.625 1.00 86.69 111 GLN A C 1
ATOM 829 O O . GLN A 1 111 ? 2.151 0.899 0.932 1.00 86.69 111 GLN A O 1
ATOM 834 N N . LEU A 1 112 ? 2.394 3.004 0.185 1.00 89.19 112 LEU A N 1
ATOM 835 C CA . LEU A 1 112 ? 3.855 2.989 0.086 1.00 89.19 112 LEU A CA 1
ATOM 836 C C . LEU A 1 112 ? 4.553 3.218 1.436 1.00 89.19 112 LEU A C 1
ATOM 838 O O . LEU A 1 112 ? 5.780 3.214 1.492 1.00 89.19 112 LEU A O 1
ATOM 842 N N . GLY A 1 113 ? 3.797 3.401 2.524 1.00 87.56 113 GLY A N 1
ATOM 843 C CA . GLY A 1 113 ? 4.347 3.618 3.861 1.00 87.56 113 GLY A CA 1
ATOM 844 C C . GLY A 1 113 ? 4.945 5.010 4.072 1.00 87.56 113 GLY A C 1
ATOM 845 O O . GLY A 1 113 ? 5.701 5.197 5.021 1.00 87.56 113 GLY A O 1
ATOM 846 N N . GLN A 1 114 ? 4.608 5.984 3.219 1.00 89.94 114 GLN A N 1
ATOM 847 C CA . GLN A 1 114 ? 5.047 7.378 3.375 1.00 89.94 114 GLN A CA 1
ATOM 848 C C . GLN A 1 114 ? 4.306 8.096 4.510 1.00 89.94 114 GLN A C 1
ATOM 850 O O . GLN A 1 114 ? 4.747 9.138 4.991 1.00 89.94 114 GLN A O 1
ATOM 855 N N . THR A 1 115 ? 3.174 7.542 4.949 1.00 83.94 115 THR A N 1
ATOM 856 C CA . THR A 1 115 ? 2.437 8.011 6.123 1.00 83.94 115 THR A CA 1
ATOM 857 C C . THR A 1 115 ? 2.589 7.028 7.284 1.00 83.94 115 THR A C 1
ATOM 859 O O . THR A 1 115 ? 2.621 5.814 7.051 1.00 83.94 115 THR A O 1
ATOM 862 N N . PRO A 1 116 ? 2.604 7.503 8.543 1.00 82.38 116 PRO A N 1
ATOM 863 C CA . PRO A 1 116 ? 2.586 6.630 9.712 1.00 82.38 116 PRO A CA 1
ATOM 864 C C . PRO A 1 116 ? 1.426 5.623 9.668 1.00 82.38 116 PRO A C 1
ATOM 866 O O . PRO A 1 116 ? 0.281 5.982 9.404 1.00 82.38 116 PRO A O 1
ATOM 869 N N . MET A 1 117 ? 1.712 4.347 9.951 1.00 81.06 117 MET A N 1
ATOM 870 C CA . MET A 1 117 ? 0.679 3.293 10.000 1.00 81.06 117 MET A CA 1
ATOM 871 C C . MET A 1 117 ? -0.236 3.405 11.224 1.00 81.06 117 MET A C 1
ATOM 873 O O . MET A 1 117 ? -1.338 2.856 11.240 1.00 81.06 117 MET A O 1
ATOM 877 N N . LEU A 1 118 ? 0.256 4.074 12.265 1.00 84.50 118 LEU A N 1
ATOM 878 C CA . LEU A 1 118 ? -0.469 4.404 13.479 1.00 84.50 118 LEU A CA 1
ATOM 879 C C . LEU A 1 118 ? -0.460 5.912 13.647 1.00 84.50 118 LEU A C 1
ATOM 881 O O . LEU A 1 118 ? 0.537 6.560 13.338 1.00 84.50 118 LEU A O 1
ATOM 885 N N . TRP A 1 119 ? -1.543 6.432 14.209 1.00 87.56 119 TRP A N 1
ATOM 886 C CA . TRP A 1 119 ? -1.612 7.814 14.651 1.00 87.56 119 TRP A CA 1
ATOM 887 C C . TRP A 1 119 ? -0.473 8.134 15.634 1.00 87.56 119 TRP A C 1
ATOM 889 O O . TRP A 1 119 ? -0.320 7.455 16.652 1.00 87.56 119 TRP A O 1
ATOM 899 N N . ASP A 1 120 ? 0.328 9.154 15.341 1.00 88.25 120 ASP A N 1
ATOM 900 C CA . ASP A 1 120 ? 1.552 9.497 16.074 1.00 88.25 120 ASP A CA 1
ATOM 901 C C . ASP A 1 120 ? 1.440 10.791 16.901 1.00 88.25 120 ASP A C 1
ATOM 903 O O . ASP A 1 120 ? 2.272 11.041 17.777 1.00 88.25 120 ASP A O 1
ATOM 907 N N . GLU A 1 121 ? 0.370 11.566 16.718 1.00 91.56 121 GLU A N 1
ATOM 908 C CA . GLU A 1 121 ? 0.110 12.793 17.475 1.00 91.56 121 GLU A CA 1
ATOM 909 C C . GLU A 1 121 ? -0.840 12.567 18.660 1.00 91.56 121 GLU A C 1
ATOM 911 O O . GLU A 1 121 ? -1.892 11.939 18.547 1.00 91.56 121 GLU A O 1
ATOM 916 N N . LYS A 1 122 ? -0.528 13.126 19.833 1.00 94.69 122 LYS A N 1
ATOM 917 C CA . LYS A 1 122 ? -1.492 13.131 20.944 1.00 94.69 122 LYS A CA 1
ATOM 918 C C . LYS A 1 122 ? -2.568 14.182 20.705 1.00 94.69 122 LYS A C 1
ATOM 920 O O . LYS A 1 122 ? -2.259 15.318 20.362 1.00 94.69 122 LYS A O 1
ATOM 925 N N . ILE A 1 123 ? -3.822 13.798 20.927 1.00 95.75 123 ILE A N 1
ATOM 926 C CA . ILE A 1 123 ? -4.969 14.698 20.813 1.00 95.75 123 ILE A CA 1
ATOM 927 C C . ILE A 1 123 ? -5.420 15.078 22.220 1.00 95.75 123 ILE A C 1
ATOM 929 O O . ILE A 1 123 ? -5.885 14.229 22.983 1.00 95.75 123 ILE A O 1
ATOM 933 N N . ASP A 1 124 ? -5.320 16.364 22.546 1.00 96.19 124 ASP A N 1
ATOM 934 C CA . ASP A 1 124 ? -5.893 16.905 23.774 1.00 96.19 124 ASP A CA 1
ATOM 935 C C . ASP A 1 124 ? -7.419 16.944 23.655 1.00 96.19 124 ASP A C 1
ATOM 937 O O . ASP A 1 124 ? -7.984 17.632 22.800 1.00 96.19 124 ASP A O 1
ATOM 941 N N . VAL A 1 125 ? -8.098 16.199 24.526 1.00 96.94 125 VAL A N 1
ATOM 942 C CA . VAL A 1 125 ? -9.562 16.152 24.582 1.00 96.94 125 VAL A CA 1
ATOM 943 C C . VAL A 1 125 ? -10.085 16.766 25.884 1.00 96.94 125 VAL A C 1
ATOM 945 O O . VAL A 1 125 ? -9.402 16.702 26.909 1.00 96.94 125 VAL A O 1
ATOM 948 N N . PRO A 1 126 ? -11.295 17.356 25.886 1.00 97.12 126 PRO A N 1
ATOM 949 C CA . PRO A 1 126 ? -11.905 17.884 27.104 1.00 97.12 126 PRO A CA 1
ATOM 950 C C . PRO A 1 126 ? -12.081 16.819 28.194 1.00 97.12 126 PRO A C 1
ATOM 952 O O . PRO A 1 126 ? -12.258 15.633 27.907 1.00 97.12 126 PRO A O 1
ATOM 955 N N . GLU A 1 127 ? -12.120 17.253 29.455 1.00 96.06 127 GLU A N 1
ATOM 956 C CA . GLU A 1 127 ? -12.446 16.368 30.576 1.00 96.06 127 GLU A CA 1
ATOM 957 C C . GLU A 1 127 ? -13.818 15.704 30.362 1.00 96.06 127 GLU A C 1
ATOM 959 O O . GLU A 1 127 ? -14.803 16.359 30.018 1.00 96.06 127 GLU A O 1
ATOM 964 N N . GLY A 1 128 ? -13.874 14.382 30.540 1.00 96.00 128 GLY A N 1
ATOM 965 C CA . GLY A 1 128 ? -15.086 13.587 30.323 1.00 96.00 128 GLY A CA 1
ATOM 966 C C . GLY A 1 128 ? -15.391 13.245 28.859 1.00 96.00 128 GLY A C 1
ATOM 967 O O . GLY A 1 128 ? -16.401 12.589 28.601 1.00 96.00 128 GLY A O 1
ATOM 968 N N . PHE A 1 129 ? -14.546 13.640 27.899 1.00 98.00 129 PHE A N 1
ATOM 969 C CA . PHE A 1 129 ? -14.691 13.218 26.506 1.00 98.00 129 PHE A CA 1
ATOM 970 C C . PHE A 1 129 ? -14.399 11.719 26.345 1.00 98.00 129 PHE A C 1
ATOM 972 O O . PHE A 1 129 ? -13.395 11.214 26.846 1.00 98.00 129 PHE A O 1
ATOM 979 N N . ASN A 1 130 ? -15.268 11.009 25.622 1.00 97.94 130 ASN A N 1
ATOM 980 C CA . ASN A 1 130 ? -15.099 9.590 25.325 1.00 97.94 130 ASN A CA 1
ATOM 981 C C . ASN A 1 130 ? -15.699 9.250 23.957 1.00 97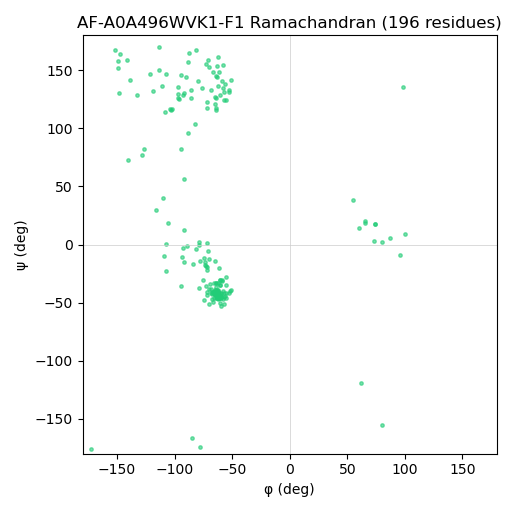.94 130 ASN A C 1
ATOM 983 O O . ASN A 1 130 ? -16.859 9.569 23.685 1.00 97.94 130 ASN A O 1
ATOM 987 N N . VAL A 1 131 ? -14.931 8.562 23.116 1.00 98.44 131 VAL A N 1
ATOM 988 C CA . VAL A 1 131 ? -15.396 8.077 21.811 1.00 98.44 131 VAL A CA 1
ATOM 989 C C . VAL A 1 131 ? -16.080 6.724 21.974 1.00 98.44 131 VAL A C 1
ATOM 991 O O . VAL A 1 131 ? -15.540 5.817 22.600 1.00 98.44 131 VAL A O 1
ATOM 994 N N . VAL A 1 132 ? -17.258 6.550 21.377 1.00 98.50 132 VAL A N 1
ATOM 995 C CA . VAL A 1 132 ? -17.915 5.237 21.302 1.00 98.50 132 VAL A CA 1
ATOM 996 C C . VAL A 1 132 ? -17.715 4.657 19.907 1.00 98.50 132 VAL A C 1
ATOM 998 O O . VAL A 1 132 ? -18.213 5.204 18.926 1.00 98.50 132 VAL A O 1
ATOM 1001 N N . VAL A 1 133 ? -17.007 3.532 19.826 1.00 98.50 133 VAL A N 1
ATOM 1002 C CA . VAL A 1 133 ? -16.840 2.740 18.602 1.00 98.50 133 VAL A CA 1
ATOM 1003 C C . VAL A 1 133 ? -17.871 1.614 18.615 1.00 98.50 133 VAL A C 1
ATOM 1005 O O . VAL A 1 133 ? -17.938 0.843 19.570 1.00 98.50 133 VAL A O 1
ATOM 1008 N N . ILE A 1 134 ? -18.687 1.509 17.567 1.00 98.19 134 ILE A N 1
ATOM 1009 C CA . ILE A 1 134 ? -19.726 0.476 17.459 1.00 98.19 134 ILE A CA 1
ATOM 1010 C C . ILE A 1 134 ? -19.246 -0.617 16.499 1.00 98.19 134 ILE A C 1
ATOM 1012 O O . ILE A 1 134 ? -19.092 -0.379 15.303 1.00 98.19 134 ILE A O 1
ATOM 1016 N N . GLY A 1 135 ? -19.060 -1.824 17.032 1.00 97.94 135 GLY A N 1
ATOM 1017 C CA . GLY A 1 135 ? -18.554 -3.005 16.338 1.00 97.94 135 GLY A CA 1
ATOM 1018 C C . GLY A 1 135 ? -17.061 -3.242 16.579 1.00 97.94 135 GLY A C 1
ATOM 1019 O O . GLY A 1 135 ? -16.253 -2.325 16.478 1.00 97.94 135 GLY A O 1
ATOM 1020 N N . ALA A 1 136 ? -16.688 -4.494 16.846 1.00 97.38 136 ALA A N 1
ATOM 1021 C CA . ALA A 1 136 ? -15.309 -4.961 17.023 1.00 97.38 136 ALA A CA 1
ATOM 1022 C C . ALA A 1 136 ? -14.851 -5.854 15.849 1.00 97.38 136 ALA A C 1
ATOM 1024 O O . ALA A 1 136 ? -14.201 -6.887 16.028 1.00 97.38 136 ALA A O 1
ATOM 1025 N N . GLY A 1 137 ? -15.236 -5.465 14.629 1.00 96.38 137 GLY A N 1
ATOM 1026 C CA . GLY A 1 137 ? -14.687 -6.005 13.382 1.00 96.38 137 GLY A CA 1
ATOM 1027 C C . GLY A 1 137 ? -13.397 -5.299 12.959 1.00 96.38 137 GLY A C 1
ATOM 1028 O O . GLY A 1 137 ? -12.820 -4.531 13.729 1.00 96.38 137 GLY A O 1
ATOM 1029 N N . VAL A 1 138 ? -12.973 -5.517 11.708 1.00 95.31 138 VAL A N 1
ATOM 1030 C CA . VAL A 1 138 ? -11.684 -5.008 11.206 1.00 95.31 138 VAL A CA 1
ATOM 1031 C C . VAL A 1 138 ? -11.547 -3.485 11.368 1.00 95.31 138 VAL A C 1
ATOM 1033 O O . VAL A 1 138 ? -10.537 -3.000 11.877 1.00 95.31 138 VAL A O 1
ATOM 1036 N N . SER A 1 139 ? -12.579 -2.725 10.996 1.00 95.38 139 SER A N 1
ATOM 1037 C CA . SER A 1 139 ? -12.580 -1.263 11.119 1.00 95.38 139 SER A CA 1
ATOM 1038 C C . SER A 1 139 ? -12.600 -0.796 12.574 1.00 95.38 139 SER A C 1
ATOM 1040 O O . SER A 1 139 ? -11.795 0.045 12.953 1.00 95.38 139 SER A O 1
ATOM 1042 N N . GLY A 1 140 ? -13.471 -1.368 13.408 1.00 97.62 140 GLY A N 1
ATOM 1043 C CA . GLY A 1 140 ? -13.610 -0.961 14.807 1.00 97.62 140 GLY A CA 1
ATOM 1044 C C . GLY A 1 140 ? -12.344 -1.190 15.630 1.00 97.62 140 GLY A C 1
ATOM 1045 O O . GLY A 1 140 ? -11.957 -0.328 16.418 1.00 97.62 140 GLY A O 1
ATOM 1046 N N . LEU A 1 141 ? -11.650 -2.309 15.401 1.00 96.94 141 LEU A N 1
ATOM 1047 C CA . LEU A 1 141 ? -10.360 -2.579 16.036 1.00 96.94 141 LEU A CA 1
ATOM 1048 C C . LEU A 1 141 ? -9.263 -1.632 15.523 1.00 96.94 141 LEU A C 1
ATOM 1050 O O . LEU A 1 141 ? -8.511 -1.102 16.336 1.00 96.94 141 LEU A O 1
ATOM 1054 N N . ALA A 1 142 ? -9.203 -1.340 14.217 1.00 95.31 142 ALA A N 1
ATOM 1055 C CA . ALA A 1 142 ? -8.264 -0.345 13.686 1.00 95.31 142 ALA A CA 1
ATOM 1056 C C . ALA A 1 142 ? -8.510 1.055 14.272 1.00 95.31 142 ALA A C 1
ATOM 1058 O O . ALA A 1 142 ? -7.562 1.751 14.639 1.00 95.31 142 ALA A O 1
ATOM 1059 N N . SER A 1 143 ? -9.776 1.460 14.412 1.00 96.38 143 SER A N 1
ATOM 1060 C CA . SER A 1 143 ? -10.143 2.720 15.062 1.00 96.38 143 SER A CA 1
ATOM 1061 C C . SER A 1 143 ? -9.730 2.736 16.533 1.00 96.38 143 SER A C 1
ATOM 1063 O O . SER A 1 143 ? -9.135 3.711 16.977 1.00 96.38 143 SER A O 1
ATOM 1065 N N . ALA A 1 144 ? -9.988 1.659 17.282 1.00 97.38 144 ALA A N 1
ATOM 1066 C CA . ALA A 1 144 ? -9.598 1.541 18.688 1.00 97.38 144 ALA A CA 1
ATOM 1067 C C . ALA A 1 144 ? -8.078 1.659 18.887 1.00 97.38 144 ALA A C 1
ATOM 1069 O O . ALA A 1 144 ? -7.628 2.388 19.769 1.00 97.38 144 ALA A O 1
ATOM 1070 N N . VAL A 1 145 ? -7.285 0.994 18.041 1.00 96.56 145 VAL A N 1
ATOM 1071 C CA . VAL A 1 145 ? -5.817 1.079 18.076 1.00 96.56 145 VAL A CA 1
ATOM 1072 C C . VAL A 1 145 ? -5.340 2.512 17.814 1.00 96.56 145 VAL A C 1
ATOM 1074 O O . VAL A 1 145 ? -4.492 3.016 18.547 1.00 96.56 145 VAL A O 1
ATOM 1077 N N . ASN A 1 146 ? -5.917 3.208 16.830 1.00 95.38 146 ASN A N 1
ATOM 1078 C CA . ASN A 1 146 ? -5.545 4.596 16.538 1.00 95.38 146 ASN A CA 1
ATOM 1079 C C . ASN A 1 146 ? -5.997 5.580 17.629 1.00 95.38 146 ASN A C 1
ATOM 1081 O O . ASN A 1 146 ? -5.237 6.472 17.990 1.00 95.38 146 ASN A O 1
ATOM 1085 N N . LEU A 1 147 ? -7.181 5.395 18.222 1.00 97.00 147 LEU A N 1
ATOM 1086 C CA . LEU A 1 147 ? -7.635 6.193 19.370 1.00 97.00 147 LEU A CA 1
ATOM 1087 C C . LEU A 1 147 ? -6.716 5.996 20.583 1.00 97.00 147 LEU A C 1
ATOM 1089 O O . LEU A 1 147 ? -6.347 6.965 21.249 1.00 97.00 147 LEU A O 1
ATOM 1093 N N . GLN A 1 148 ? -6.290 4.754 20.832 1.00 96.50 148 GLN A N 1
ATOM 1094 C CA . GLN A 1 148 ? -5.310 4.439 21.869 1.00 96.50 148 GLN A CA 1
ATOM 1095 C C . GLN A 1 148 ? -3.971 5.141 21.606 1.00 96.50 148 GLN A C 1
ATOM 1097 O O . GLN A 1 148 ? -3.410 5.759 22.516 1.00 96.50 148 GLN A O 1
ATOM 1102 N N . ALA A 1 149 ? -3.476 5.089 20.367 1.00 95.38 149 ALA A N 1
ATOM 1103 C CA . ALA A 1 149 ? -2.244 5.759 19.963 1.00 95.38 149 ALA A CA 1
ATOM 1104 C C . ALA A 1 149 ? -2.347 7.289 20.117 1.00 95.38 149 ALA A C 1
ATOM 1106 O O . ALA A 1 149 ? -1.448 7.902 20.694 1.00 95.38 149 ALA A O 1
ATOM 1107 N N . ALA A 1 150 ? -3.493 7.881 19.771 1.00 96.31 150 ALA A N 1
ATOM 1108 C CA . ALA A 1 150 ? -3.793 9.303 19.950 1.00 96.31 150 ALA A CA 1
ATOM 1109 C C . ALA A 1 150 ? -3.989 9.733 21.419 1.00 96.31 150 ALA A C 1
ATOM 1111 O O . ALA A 1 150 ? -4.000 10.924 21.722 1.00 96.31 150 ALA A O 1
ATOM 1112 N N . GLY A 1 151 ? -4.124 8.787 22.358 1.00 96.62 151 GLY A N 1
ATOM 1113 C CA . GLY A 1 151 ? -4.408 9.083 23.768 1.00 96.62 151 GLY A CA 1
ATOM 1114 C C . GLY A 1 151 ? -5.851 9.519 24.043 1.00 96.62 151 GLY A C 1
ATOM 1115 O O . GLY A 1 151 ? -6.125 10.077 25.103 1.00 96.62 151 GLY A O 1
ATOM 1116 N N . VAL A 1 152 ? -6.773 9.253 23.118 1.00 97.94 152 VAL A N 1
ATOM 1117 C CA . VAL A 1 152 ? -8.191 9.606 23.245 1.00 97.94 152 VAL A CA 1
ATOM 1118 C C . VAL A 1 152 ? -8.922 8.492 24.004 1.00 97.94 152 VAL A C 1
ATOM 1120 O O . VAL A 1 152 ? -8.850 7.343 23.571 1.00 97.94 152 VAL A O 1
ATOM 1123 N N . PRO A 1 153 ? -9.649 8.769 25.105 1.00 98.31 153 PRO A N 1
ATOM 1124 C CA . PRO A 1 153 ? -10.470 7.766 25.781 1.00 98.31 153 PRO A CA 1
ATOM 1125 C C . PRO A 1 153 ? -11.582 7.240 24.868 1.00 98.31 153 PRO A C 1
ATOM 1127 O O . PRO A 1 153 ? -12.256 8.011 24.176 1.00 98.31 153 PRO A O 1
ATOM 1130 N N . PHE A 1 154 ? -11.790 5.924 24.869 1.00 98.50 154 PHE A N 1
ATOM 1131 C CA . PHE A 1 154 ? -12.824 5.302 24.051 1.00 98.50 154 PHE A CA 1
ATOM 1132 C C . PHE A 1 154 ? -13.438 4.059 24.691 1.00 98.50 154 PHE A C 1
ATOM 1134 O O . PHE A 1 154 ? -12.896 3.436 25.603 1.00 98.50 154 PHE A O 1
ATOM 1141 N N . THR A 1 155 ? -14.591 3.668 24.161 1.00 98.44 155 THR A N 1
ATOM 1142 C CA . THR A 1 155 ? -15.285 2.423 24.482 1.00 98.44 155 THR A CA 1
ATOM 1143 C C . THR A 1 155 ? -15.704 1.742 23.190 1.00 98.44 155 THR A C 1
ATOM 1145 O O . THR A 1 155 ? -16.340 2.366 22.342 1.00 98.44 155 THR A O 1
ATOM 1148 N N . VAL A 1 156 ? -15.375 0.459 23.043 1.00 98.38 156 VAL A N 1
ATOM 1149 C CA . VAL A 1 156 ? -15.848 -0.365 21.924 1.00 98.38 156 VAL A CA 1
ATOM 1150 C C . VAL A 1 156 ? -17.057 -1.168 22.385 1.00 98.38 156 VAL A C 1
ATOM 1152 O O . VAL A 1 156 ? -16.989 -1.873 23.391 1.00 98.38 156 VAL A O 1
ATOM 1155 N N . LEU A 1 157 ? -18.163 -1.066 21.655 1.00 98.19 157 LEU A N 1
ATOM 1156 C CA . LEU A 1 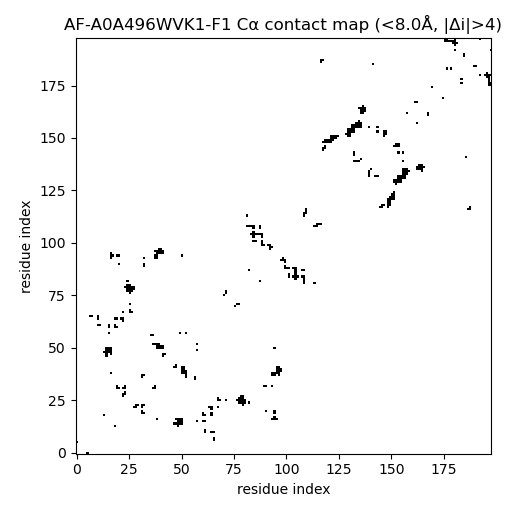157 ? -19.375 -1.841 21.889 1.00 98.19 157 LEU A CA 1
ATOM 1157 C C . LEU A 1 157 ? -19.526 -2.878 20.779 1.00 98.19 157 LEU A C 1
ATOM 1159 O O . LEU A 1 157 ? -19.763 -2.522 19.628 1.00 98.19 157 LEU A O 1
ATOM 1163 N N . GLU A 1 158 ? -19.427 -4.158 21.121 1.00 97.44 158 GLU A N 1
ATOM 1164 C CA . GLU A 1 158 ? -19.701 -5.269 20.209 1.00 97.44 158 GLU A CA 1
ATOM 1165 C C . GLU A 1 158 ? -20.974 -5.986 20.651 1.00 97.44 158 GLU A C 1
ATOM 1167 O O . GLU A 1 158 ? -21.205 -6.219 21.836 1.00 97.44 158 GLU A O 1
ATOM 1172 N N . ARG A 1 159 ? -21.829 -6.313 19.682 1.00 95.56 159 ARG A N 1
ATOM 1173 C CA . ARG A 1 159 ? -23.076 -7.034 19.944 1.00 95.56 159 ARG A CA 1
ATOM 1174 C C . ARG A 1 159 ? -22.815 -8.517 20.229 1.00 95.56 159 ARG A C 1
ATOM 1176 O O . ARG A 1 159 ? -23.610 -9.153 20.920 1.00 95.56 159 ARG A O 1
ATOM 1183 N N . ARG A 1 160 ? -21.765 -9.077 19.632 1.00 91.38 160 ARG A N 1
ATOM 1184 C CA . ARG A 1 160 ? -21.369 -10.485 19.735 1.00 91.38 160 ARG A CA 1
ATOM 1185 C C . ARG A 1 160 ? -20.586 -10.762 21.014 1.00 91.38 160 ARG A C 1
ATOM 1187 O O . ARG A 1 160 ? -20.143 -9.859 21.713 1.00 91.38 160 ARG A O 1
ATOM 1194 N N . SER A 1 161 ? -20.414 -12.048 21.302 1.00 93.81 161 SER A N 1
ATOM 1195 C CA . SER A 1 161 ? -19.643 -12.520 22.455 1.00 93.81 161 SER A CA 1
ATOM 1196 C C . SER A 1 161 ? -18.128 -12.383 22.285 1.00 93.81 161 SER A C 1
ATOM 1198 O O . SER A 1 161 ? -17.404 -12.616 23.245 1.00 93.81 161 SER A O 1
ATOM 1200 N N . ASP A 1 162 ? -17.658 -12.089 21.071 1.00 94.38 162 ASP A N 1
ATOM 1201 C CA . ASP A 1 162 ? -16.241 -12.009 20.721 1.00 94.38 162 ASP A CA 1
ATOM 1202 C C . ASP A 1 162 ? -16.030 -11.026 19.555 1.00 94.38 162 ASP A C 1
ATOM 1204 O O . ASP A 1 162 ? -16.989 -10.606 18.897 1.00 94.38 162 ASP A O 1
ATOM 1208 N N . VAL A 1 163 ? -14.773 -10.666 19.308 1.00 95.62 163 VAL A N 1
ATOM 1209 C CA . VAL A 1 163 ? -14.335 -9.769 18.231 1.00 95.62 163 VAL A CA 1
ATOM 1210 C C . VAL A 1 163 ? -14.298 -10.486 16.868 1.00 95.62 163 VAL A C 1
ATOM 1212 O O . VAL A 1 163 ? -14.691 -11.644 16.751 1.00 95.62 163 VAL A O 1
ATOM 1215 N N . ALA A 1 164 ? -13.806 -9.792 15.832 1.00 94.12 164 ALA A N 1
ATOM 1216 C CA . ALA A 1 164 ? -13.591 -10.239 14.441 1.00 94.12 164 ALA A CA 1
ATOM 1217 C C . ALA A 1 164 ? -14.716 -9.917 13.441 1.00 94.12 164 ALA A C 1
ATOM 1219 O O . ALA A 1 164 ? -14.516 -10.024 12.228 1.00 94.12 164 ALA A O 1
ATOM 1220 N N . GLY A 1 165 ? -15.873 -9.435 13.903 1.00 94.50 165 GLY A N 1
ATOM 1221 C CA . GLY A 1 165 ? -16.948 -8.964 13.024 1.00 94.50 165 GLY A CA 1
ATOM 1222 C C . GLY A 1 165 ? -17.490 -10.073 12.118 1.00 94.50 165 GLY A C 1
ATOM 1223 O O . GLY A 1 165 ? -17.991 -11.080 12.609 1.00 94.50 165 GLY A O 1
ATOM 1224 N N . VAL A 1 166 ? -17.394 -9.903 10.794 1.00 93.62 166 VAL A N 1
ATOM 1225 C CA . VAL A 1 166 ? -17.920 -10.884 9.824 1.00 93.62 166 VAL A CA 1
ATOM 1226 C C . VAL A 1 166 ? -17.303 -12.275 9.992 1.00 93.62 166 VAL A C 1
ATOM 1228 O O . VAL A 1 166 ? -18.000 -13.263 9.786 1.00 93.62 166 VAL A O 1
ATOM 1231 N N . TRP A 1 167 ? -16.050 -12.370 10.436 1.00 93.62 167 TRP A N 1
ATOM 1232 C CA . TRP A 1 167 ? -15.349 -13.643 10.642 1.00 93.62 167 TRP A CA 1
ATOM 1233 C C . TRP A 1 167 ? -15.836 -14.412 11.878 1.00 93.62 167 TRP A C 1
ATOM 1235 O O . TRP A 1 167 ? -15.576 -15.608 12.021 1.00 93.62 167 TRP A O 1
ATOM 1245 N N . GLN A 1 168 ? -16.566 -13.746 12.776 1.00 92.19 168 GLN A N 1
ATOM 1246 C CA . GLN A 1 168 ? -17.226 -14.411 13.893 1.00 92.19 168 GLN A CA 1
ATOM 1247 C C . GLN A 1 168 ? -18.456 -15.189 13.397 1.00 92.19 168 GLN A C 1
ATOM 1249 O O . GLN A 1 168 ? -18.578 -16.374 13.714 1.00 92.19 168 GLN A O 1
ATOM 1254 N N . ASP A 1 169 ? -19.301 -14.555 12.574 1.00 89.88 169 ASP A N 1
ATOM 1255 C CA . ASP A 1 169 ? -20.561 -15.141 12.089 1.00 89.88 169 ASP A CA 1
ATOM 1256 C C . ASP A 1 169 ? -20.346 -16.139 10.937 1.00 89.88 169 ASP A C 1
ATOM 1258 O O . ASP A 1 169 ? -21.041 -17.151 10.828 1.00 89.88 169 ASP A O 1
ATOM 1262 N N . ASN A 1 170 ? -19.398 -15.852 10.041 1.00 93.81 170 ASN A N 1
ATOM 1263 C CA . ASN A 1 170 ? -19.231 -16.580 8.785 1.00 93.81 170 ASN A CA 1
ATOM 1264 C C . ASN A 1 170 ? -18.198 -17.699 8.931 1.00 93.81 170 ASN A C 1
ATOM 1266 O O . ASN A 1 170 ? -17.038 -17.550 8.566 1.00 93.81 170 ASN A O 1
ATOM 1270 N N . ARG A 1 171 ? -18.646 -18.841 9.464 1.00 91.75 171 ARG A N 1
ATOM 1271 C CA . ARG A 1 171 ? -17.836 -20.066 9.630 1.00 91.75 171 ARG A CA 1
ATOM 1272 C C . ARG A 1 171 ? -18.351 -21.246 8.805 1.00 91.75 171 ARG A C 1
ATOM 1274 O O . ARG A 1 171 ? -18.245 -22.401 9.216 1.00 91.75 171 ARG A O 1
ATOM 1281 N N . TYR A 1 172 ? -18.978 -20.959 7.670 1.00 95.12 172 TYR A N 1
ATOM 1282 C CA . TYR A 1 172 ? -19.431 -21.996 6.749 1.00 95.12 172 TYR A CA 1
ATOM 1283 C C . TYR A 1 172 ? -18.237 -22.632 6.009 1.00 95.12 172 TYR A C 1
ATOM 1285 O O . TYR A 1 172 ? -17.189 -21.996 5.872 1.00 95.12 172 TYR A O 1
ATOM 1293 N N . PRO A 1 173 ? -18.361 -23.879 5.519 1.00 96.00 173 PRO A N 1
ATOM 1294 C CA . PRO A 1 173 ? -17.298 -24.517 4.747 1.00 96.00 173 PRO A CA 1
ATOM 1295 C C . PRO A 1 173 ? -16.913 -23.688 3.516 1.00 96.00 173 PRO A C 1
ATOM 1297 O O . PRO A 1 173 ? -17.770 -23.385 2.689 1.00 96.00 173 PRO A O 1
ATOM 1300 N N . GLY A 1 174 ? -15.629 -23.345 3.395 1.00 91.50 174 GLY A N 1
ATOM 1301 C CA . GLY A 1 174 ? -15.106 -22.525 2.298 1.00 91.50 174 GLY A CA 1
ATOM 1302 C C . GLY A 1 174 ? -15.173 -21.012 2.527 1.00 91.50 174 GLY A C 1
ATOM 1303 O O . GLY A 1 174 ? -14.843 -20.271 1.609 1.00 91.50 174 GLY A O 1
ATOM 1304 N N . ALA A 1 175 ? -15.580 -20.541 3.712 1.00 93.88 175 ALA A N 1
ATOM 1305 C CA . ALA A 1 175 ? -15.396 -19.139 4.083 1.00 93.88 175 ALA A CA 1
ATOM 1306 C C . ALA A 1 175 ? -13.898 -18.791 4.095 1.00 93.88 175 ALA A C 1
ATOM 1308 O O . ALA A 1 175 ? -13.118 -19.496 4.733 1.00 93.88 175 ALA A O 1
ATOM 1309 N N . GLY A 1 176 ? -13.531 -17.714 3.404 1.00 92.38 176 GLY A N 1
ATOM 1310 C CA . GLY A 1 176 ? -12.164 -17.208 3.287 1.00 92.38 176 GLY A CA 1
ATOM 1311 C C . GLY A 1 176 ? -12.146 -15.857 2.572 1.00 92.38 176 GLY A C 1
ATOM 1312 O O . GLY A 1 176 ? -13.205 -15.293 2.276 1.00 92.38 176 GLY A O 1
ATOM 1313 N N . VAL A 1 177 ? -10.955 -15.322 2.321 1.00 92.06 177 VAL A N 1
ATOM 1314 C CA . VAL A 1 177 ? -10.758 -14.045 1.613 1.00 92.06 177 VAL A CA 1
ATOM 1315 C C . VAL A 1 177 ? -10.517 -14.218 0.110 1.00 92.06 177 VAL A C 1
ATOM 1317 O O . VAL A 1 177 ? -9.816 -15.133 -0.313 1.00 92.06 177 VAL A O 1
ATOM 1320 N N . ASP A 1 178 ? -11.009 -13.265 -0.686 1.00 91.69 178 ASP A N 1
ATOM 1321 C CA . ASP A 1 178 ? -10.652 -13.112 -2.111 1.00 91.69 178 ASP A CA 1
ATOM 1322 C C . ASP A 1 178 ? -9.482 -12.130 -2.321 1.00 91.69 178 ASP A C 1
ATOM 1324 O O . ASP A 1 178 ? -8.921 -12.016 -3.411 1.00 91.69 178 ASP A O 1
ATOM 1328 N N . THR A 1 179 ? -9.104 -11.407 -1.266 1.00 87.50 179 THR A N 1
ATOM 1329 C CA . THR A 1 179 ? -7.947 -10.511 -1.243 1.00 87.50 179 THR A CA 1
ATOM 1330 C C . THR A 1 179 ? -6.767 -11.259 -0.630 1.00 87.50 179 THR A C 1
ATOM 1332 O O . THR A 1 179 ? -6.926 -11.809 0.460 1.00 87.50 179 THR A O 1
ATOM 1335 N N . PRO A 1 180 ? -5.580 -11.269 -1.261 1.00 88.44 180 PRO A N 1
ATOM 1336 C CA . PRO A 1 180 ? -4.409 -11.934 -0.704 1.00 88.44 180 PRO A CA 1
ATOM 1337 C C . PRO A 1 180 ? -4.125 -11.522 0.746 1.00 88.44 180 PRO A C 1
ATOM 1339 O O . PRO A 1 180 ? -4.251 -10.352 1.108 1.00 88.44 180 PRO A O 1
ATOM 1342 N N . ASN A 1 181 ? -3.701 -12.476 1.570 1.00 85.19 181 ASN A N 1
ATOM 1343 C CA . ASN A 1 181 ? -3.507 -12.317 3.016 1.00 85.19 181 ASN A CA 1
ATOM 1344 C C . ASN A 1 181 ? -2.653 -11.096 3.423 1.00 85.19 181 ASN A C 1
ATOM 1346 O O . ASN A 1 181 ? -2.968 -10.405 4.386 1.00 85.19 181 ASN A O 1
ATOM 1350 N N . HIS A 1 182 ? -1.602 -10.796 2.666 1.00 80.75 182 HIS A N 1
ATOM 1351 C CA . HIS A 1 182 ? -0.658 -9.707 2.890 1.00 80.75 182 HIS A CA 1
ATOM 1352 C C . HIS A 1 182 ? -1.268 -8.338 2.576 1.00 80.75 182 HIS A C 1
ATOM 1354 O O . HIS A 1 182 ? -0.761 -7.329 3.054 1.00 80.75 182 HIS A O 1
ATOM 1360 N N . LEU A 1 183 ? -2.366 -8.307 1.814 1.00 83.56 183 LEU A N 1
ATOM 1361 C CA . LEU A 1 183 ? -3.181 -7.117 1.576 1.00 83.56 183 LEU A CA 1
ATOM 1362 C C . LEU A 1 183 ? -4.359 -7.039 2.557 1.00 83.56 183 LEU A C 1
ATOM 1364 O O . LEU A 1 183 ? -4.710 -5.954 3.012 1.00 83.56 183 LEU A O 1
ATOM 1368 N N . TYR A 1 184 ? -4.955 -8.177 2.926 1.00 90.69 184 TYR A N 1
ATOM 1369 C CA . TYR A 1 184 ? -6.024 -8.250 3.926 1.00 90.69 184 TYR A CA 1
ATOM 1370 C C . TYR A 1 184 ? -5.476 -8.505 5.341 1.00 90.69 184 TYR A C 1
ATOM 1372 O O . TYR A 1 184 ? -5.838 -9.467 6.014 1.00 90.69 184 TYR A O 1
ATOM 1380 N N . SER A 1 185 ? -4.576 -7.631 5.792 1.00 90.50 185 SER A N 1
ATOM 1381 C CA . SER A 1 185 ? -3.967 -7.666 7.127 1.00 90.50 185 SER A CA 1
ATOM 1382 C C . SER A 1 185 ? -3.798 -6.258 7.685 1.00 90.50 185 SER A C 1
ATOM 1384 O O . SER A 1 185 ? -3.743 -5.282 6.938 1.00 90.50 185 SER A O 1
ATOM 1386 N N . TYR A 1 186 ? -3.677 -6.136 9.008 1.00 90.62 186 TYR A N 1
ATOM 1387 C CA . TYR A 1 186 ? -3.278 -4.865 9.604 1.00 90.62 186 TYR A CA 1
ATOM 1388 C C . TYR A 1 186 ? -1.807 -4.591 9.330 1.00 90.62 186 TYR A C 1
ATOM 1390 O O . TYR A 1 186 ? -0.934 -5.351 9.744 1.00 90.62 186 TYR A O 1
ATOM 1398 N N . SER A 1 187 ? -1.534 -3.452 8.707 1.00 85.81 187 SER A N 1
ATOM 1399 C CA . SER A 1 187 ? -0.174 -3.003 8.423 1.00 85.81 187 SER A CA 1
ATOM 1400 C C . SER A 1 187 ? 0.644 -2.779 9.710 1.00 85.81 187 SER A C 1
ATOM 1402 O O . SER A 1 187 ? 1.825 -3.105 9.762 1.00 85.81 187 SER A O 1
ATOM 1404 N N . PHE A 1 188 ? -0.001 -2.345 10.801 1.00 88.19 188 PHE A N 1
ATOM 1405 C CA . PHE A 1 188 ? 0.613 -2.165 12.126 1.00 88.19 188 PHE A CA 1
ATOM 1406 C C . PHE A 1 188 ? 0.750 -3.450 12.969 1.00 88.19 188 PHE A C 1
ATOM 1408 O O . PHE A 1 188 ? 1.295 -3.396 14.071 1.00 88.19 188 PHE A O 1
ATOM 1415 N N . ALA A 1 189 ? 0.243 -4.594 12.501 1.00 89.31 189 ALA A N 1
ATOM 1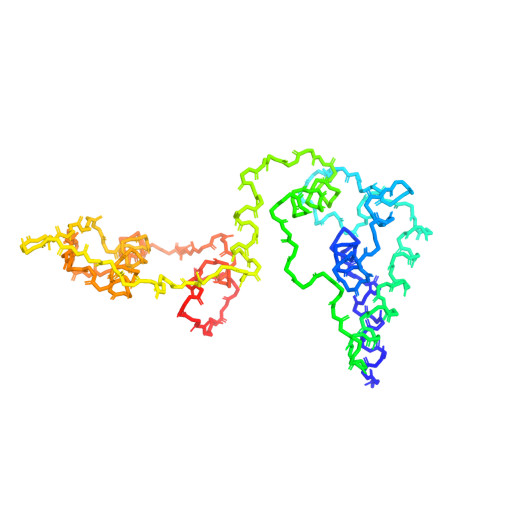416 C CA . ALA A 1 189 ? 0.304 -5.869 13.219 1.00 89.31 189 ALA A CA 1
ATOM 1417 C C . ALA A 1 189 ? 0.588 -7.023 12.238 1.00 89.31 189 ALA A C 1
ATOM 1419 O O . ALA A 1 189 ? -0.314 -7.806 11.930 1.00 89.31 189 ALA A O 1
ATOM 1420 N N . PRO A 1 190 ? 1.830 -7.123 11.723 1.00 87.00 190 PRO A N 1
ATOM 1421 C CA . PRO A 1 190 ? 2.192 -8.129 10.734 1.00 87.00 190 PRO A CA 1
ATOM 1422 C C . PRO A 1 190 ? 2.054 -9.547 11.301 1.00 87.00 190 PRO A C 1
ATOM 1424 O O . PRO A 1 190 ? 2.357 -9.802 12.469 1.00 87.00 190 PRO A O 1
ATOM 1427 N N . TYR A 1 191 ? 1.628 -10.478 10.449 1.00 90.12 191 TYR A N 1
ATOM 1428 C CA . TYR A 1 191 ? 1.432 -11.881 10.798 1.00 90.12 191 TYR A CA 1
ATOM 1429 C C . TYR A 1 191 ? 1.929 -12.796 9.674 1.00 90.12 191 TYR A C 1
ATOM 1431 O O . TYR A 1 191 ? 1.751 -12.486 8.495 1.00 90.12 191 TYR A O 1
ATOM 1439 N N . ASP A 1 192 ? 2.548 -13.919 10.045 1.00 91.00 192 ASP A N 1
ATOM 1440 C CA . ASP A 1 192 ? 3.026 -14.930 9.099 1.00 91.00 192 ASP A CA 1
ATOM 1441 C C . ASP A 1 192 ? 1.914 -15.944 8.807 1.00 91.00 192 ASP A C 1
ATOM 1443 O O . ASP A 1 192 ? 1.645 -16.870 9.577 1.00 91.00 192 ASP A O 1
ATO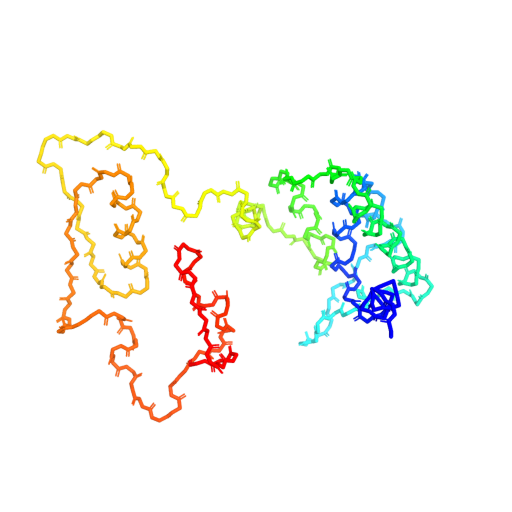M 1447 N N . TRP A 1 193 ? 1.199 -15.705 7.712 1.00 91.06 193 TRP A N 1
ATOM 1448 C CA . TRP A 1 193 ? 0.061 -16.510 7.291 1.00 91.06 193 TRP A CA 1
ATOM 1449 C C . TRP A 1 193 ? 0.499 -17.801 6.593 1.00 91.06 193 TRP A C 1
ATOM 1451 O O . TRP A 1 193 ? 1.391 -17.809 5.749 1.00 91.06 193 TRP A O 1
ATOM 1461 N N . SER A 1 194 ? -0.208 -18.898 6.865 1.00 90.31 194 SER A N 1
ATOM 1462 C CA . SER A 1 194 ? 0.124 -20.226 6.332 1.00 90.31 194 SER A CA 1
ATOM 1463 C C . SER A 1 194 ? -0.283 -20.466 4.871 1.00 90.31 194 SER A C 1
ATOM 1465 O O . SER A 1 194 ? 0.165 -21.444 4.272 1.00 90.31 194 SER A O 1
ATOM 1467 N N . ALA A 1 195 ? -1.136 -19.617 4.293 1.00 89.19 195 ALA A N 1
ATOM 1468 C CA . ALA A 1 195 ? -1.633 -19.738 2.921 1.00 89.19 195 ALA A CA 1
ATOM 1469 C C . ALA A 1 195 ? -1.928 -18.362 2.317 1.00 89.19 195 ALA A C 1
ATOM 1471 O O . ALA A 1 195 ? -2.264 -17.442 3.053 1.00 89.19 195 ALA A O 1
ATOM 1472 N N . TYR A 1 196 ? -1.827 -18.231 0.987 1.00 87.75 196 TYR A N 1
ATOM 1473 C CA . TYR A 1 196 ? -1.990 -16.960 0.259 1.00 87.75 196 TYR A CA 1
ATOM 1474 C C . TYR A 1 196 ? -3.406 -16.362 0.379 1.00 87.75 196 TYR A C 1
ATOM 1476 O O . TYR A 1 196 ? -3.547 -15.150 0.527 1.00 87.75 196 TYR A O 1
ATOM 1484 N N . PHE A 1 197 ? -4.431 -17.219 0.392 1.00 90.62 197 PHE A N 1
ATOM 1485 C CA . PHE A 1 197 ? -5.812 -16.896 0.758 1.00 90.62 197 PHE A CA 1
ATOM 1486 C C . PHE A 1 197 ? -6.187 -17.750 1.973 1.00 90.62 197 PHE A C 1
ATOM 1488 O O . PHE A 1 197 ? -5.894 -18.951 1.978 1.00 90.62 197 PHE A O 1
ATOM 1495 N N . VAL A 1 198 ? -6.779 -17.130 2.996 1.00 80.25 198 VAL A N 1
ATOM 1496 C CA . VAL A 1 198 ? -7.127 -17.756 4.286 1.00 80.25 198 VAL A CA 1
ATOM 1497 C C . VAL A 1 198 ? -8.610 -17.597 4.575 1.00 80.25 198 VAL A C 1
ATOM 1499 O O . VAL A 1 198 ? -9.161 -16.521 4.254 1.00 80.25 198 VAL A O 1
#